Protein AF-D7GWP0-F1 (afdb_monomer)

Mean predicted aligned error: 16.8 Å

Solvent-accessible surface area (backbone atoms only — not comparable to full-atom values): 12273 Å² total; per-residue (Å²): 136,84,86,62,92,84,72,91,60,88,46,74,68,50,45,51,49,51,54,51,52,53,48,48,52,49,38,29,73,75,71,72,47,78,83,62,64,70,60,52,54,51,52,52,52,50,52,54,54,52,50,52,54,50,21,70,73,66,78,41,61,57,68,56,56,55,47,50,54,48,53,52,50,54,52,50,52,52,51,52,26,53,76,69,70,65,63,75,82,76,90,61,52,76,63,82,60,81,90,48,69,65,57,55,48,56,51,41,56,65,46,39,80,77,44,96,49,103,47,50,60,40,63,72,48,94,60,46,63,53,51,50,51,49,64,48,70,34,61,56,96,92,38,56,73,43,71,26,35,60,49,36,42,52,50,46,33,48,48,36,50,73,66,44,40,30,71,31,55,29,66,60,52,24,52,48,53,36,49,50,56,36,43,73,48,60,46,40,67,55,55,46,58,60,42,67,78,64,68,74,92,73,84,86,86,88,83,136

Nearest PDB structures (foldseek):
  5jg7-assembly1_B  TM=2.727E-01  e=6.876E+00  Salmonella enterica subsp. enterica serovar Typhimurium str. LT2

Secondary structure (DSSP, 8-state):
----SS----SHHHHHHHHHHHHHHHHHHHHS----HHHHHHHHHHHHHHHHHHHHHHT--HHHHHHHHHHHHHHHHHHHHHHTT--PPP-PPPP-----HHHHHHHHHHHHTTS--TTBT-BSSTTHHHHHHHHHT-EETTEESS-SHHHHHHHHHHHHHHS--BSB-HHHHHHHHHHHHHHHTT-HHHHHHHHTTS----------

Radius of gyration: 28.4 Å; Cα contacts (8 Å, |Δi|>4): 130; chains: 1; bounding box: 86×37×71 Å

Foldseek 3Di:
DDPDDDDPDDDPVVVVVVVVVVVQVVCCVVVVHDDDVVVVVVVVVVVVVVLVVVCVVVVHDSVVSVVVVVVVVVVVVQVVCVVVVVDDDDDAAAFPDQDDPVNLLVVQVVVCVVPVDPFGPAFPDPCLLVVQSCLLQPADPNHGPQRHLVSSLVSQLVSLQVVVRGPDCSNVSSVVVSVVSCVVRVVVVVVVVVCVVVDDDDDDDDDD

Structure (mmCIF, N/CA/C/O backbone):
data_AF-D7GWP0-F1
#
_entry.id   AF-D7GWP0-F1
#
loop_
_atom_site.group_PDB
_atom_site.id
_atom_site.type_symbol
_atom_site.label_atom_id
_atom_site.label_alt_id
_atom_site.label_comp_id
_atom_site.label_asym_id
_atom_site.label_entity_id
_atom_site.label_seq_id
_atom_site.pdbx_PDB_ins_code
_atom_site.Cartn_x
_atom_site.Cartn_y
_atom_site.Cartn_z
_atom_site.occupancy
_atom_site.B_iso_or_equiv
_atom_site.auth_seq_id
_atom_site.auth_comp_id
_atom_site.auth_asym_id
_atom_site.auth_atom_id
_atom_site.pdbx_PDB_model_num
ATOM 1 N N . MET A 1 1 ? 44.147 -7.615 -31.913 1.00 34.66 1 MET A N 1
ATOM 2 C CA . MET A 1 1 ? 45.369 -6.783 -31.957 1.00 34.66 1 MET A CA 1
ATOM 3 C C . MET A 1 1 ? 44.961 -5.349 -32.267 1.00 34.66 1 MET A C 1
ATOM 5 O O . MET A 1 1 ? 44.473 -5.096 -33.361 1.00 34.66 1 MET A O 1
ATOM 9 N N . ILE A 1 2 ? 45.043 -4.446 -31.285 1.00 38.81 2 ILE A N 1
ATOM 10 C CA . ILE A 1 2 ? 44.687 -3.028 -31.456 1.00 38.81 2 ILE A CA 1
ATOM 11 C C . ILE A 1 2 ? 45.925 -2.308 -31.995 1.00 38.81 2 ILE A C 1
ATOM 13 O O . ILE A 1 2 ? 46.901 -2.118 -31.275 1.00 38.81 2 ILE A O 1
ATOM 17 N N . LEU A 1 3 ? 45.896 -1.947 -33.278 1.00 40.47 3 LEU A N 1
ATOM 18 C CA . LEU A 1 3 ? 46.944 -1.157 -33.921 1.00 40.47 3 LEU A CA 1
ATOM 19 C C . LEU A 1 3 ? 46.726 0.328 -33.588 1.00 40.47 3 LEU A C 1
ATOM 21 O O . LEU A 1 3 ? 46.103 1.064 -34.347 1.00 40.47 3 LEU A O 1
ATOM 25 N N . SER A 1 4 ? 47.261 0.721 -32.430 1.00 41.97 4 SER A N 1
ATOM 26 C CA . SER A 1 4 ? 47.716 2.081 -32.110 1.00 41.97 4 SER A CA 1
ATOM 27 C C . SER A 1 4 ? 46.666 3.150 -31.758 1.00 41.97 4 SER A C 1
ATOM 29 O O . SER A 1 4 ? 45.815 3.558 -32.549 1.00 41.97 4 SER A O 1
ATOM 31 N N . VAL A 1 5 ? 46.842 3.700 -30.555 1.00 44.22 5 VAL A N 1
ATOM 32 C CA . VAL A 1 5 ? 46.289 4.974 -30.085 1.00 44.22 5 VAL A CA 1
ATOM 33 C C . VAL A 1 5 ? 47.073 6.097 -30.775 1.00 44.22 5 VAL A C 1
ATOM 35 O O . VAL A 1 5 ? 48.269 6.249 -30.551 1.00 44.22 5 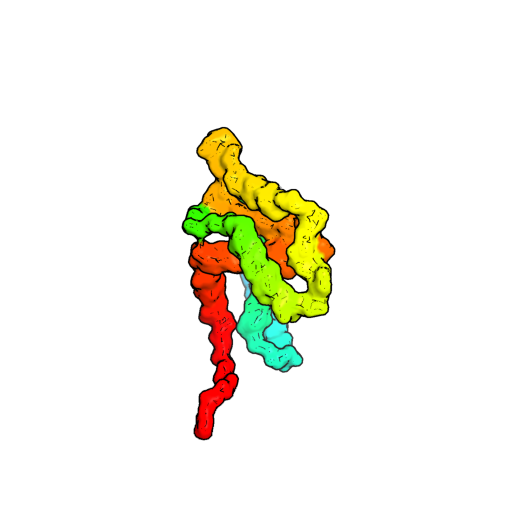VAL A O 1
ATOM 38 N N . GLY A 1 6 ? 46.403 6.834 -31.666 1.00 59.28 6 GLY A N 1
ATOM 39 C CA . GLY A 1 6 ? 46.992 7.903 -32.483 1.00 59.28 6 GLY A CA 1
ATOM 40 C C . GLY A 1 6 ? 47.456 7.417 -33.859 1.00 59.28 6 GLY A C 1
ATOM 41 O O . GLY A 1 6 ? 48.633 7.143 -34.058 1.00 59.28 6 GLY A O 1
ATOM 42 N N . TYR A 1 7 ? 46.544 7.311 -34.835 1.00 55.25 7 TYR A N 1
ATOM 43 C CA . TYR A 1 7 ? 46.903 6.794 -36.162 1.00 55.25 7 TYR A CA 1
ATOM 44 C C . TYR A 1 7 ? 46.419 7.682 -37.313 1.00 55.25 7 TYR A C 1
ATOM 46 O O . TYR A 1 7 ? 45.230 7.991 -37.470 1.00 55.25 7 TYR A O 1
ATOM 54 N N . ARG A 1 8 ? 47.373 8.092 -38.152 1.00 60.34 8 ARG A N 1
ATOM 55 C CA . ARG A 1 8 ? 47.146 8.688 -39.470 1.00 60.34 8 ARG A CA 1
ATOM 56 C C . ARG A 1 8 ? 46.792 7.531 -40.411 1.00 60.34 8 ARG A C 1
ATOM 58 O O . ARG A 1 8 ? 47.657 6.760 -40.805 1.00 60.34 8 ARG A O 1
ATOM 65 N N . VAL A 1 9 ? 45.500 7.346 -40.681 1.00 66.56 9 VAL A N 1
ATOM 66 C CA . VAL A 1 9 ? 44.983 6.215 -41.468 1.00 66.56 9 VAL A CA 1
ATOM 67 C C . VAL A 1 9 ? 44.765 6.654 -42.915 1.00 66.56 9 VAL A C 1
ATOM 69 O O . VAL A 1 9 ? 43.952 7.541 -43.160 1.00 66.56 9 VAL A O 1
ATOM 72 N N . ASN A 1 10 ? 45.456 6.024 -43.868 1.00 70.75 10 ASN A N 1
ATOM 73 C CA . ASN A 1 10 ? 45.414 6.422 -45.285 1.00 70.75 10 ASN A CA 1
ATOM 74 C C . ASN A 1 10 ? 44.452 5.578 -46.144 1.00 70.75 10 ASN A C 1
ATOM 76 O O . ASN A 1 10 ? 44.227 5.888 -47.311 1.00 70.75 10 ASN A O 1
ATOM 80 N N . SER A 1 11 ? 43.861 4.511 -45.594 1.00 82.50 11 SER A N 1
ATOM 81 C CA . SER A 1 11 ? 42.916 3.668 -46.334 1.00 82.50 11 SER A CA 1
ATOM 82 C C . SER A 1 11 ? 41.489 4.221 -46.254 1.00 82.50 11 SER A C 1
ATOM 84 O O . SER A 1 11 ? 41.031 4.638 -45.190 1.00 82.50 11 SER A O 1
ATOM 86 N N . LYS A 1 12 ? 40.735 4.170 -47.365 1.00 80.81 12 LYS A N 1
ATOM 87 C CA . LYS A 1 12 ? 39.329 4.630 -47.414 1.00 80.81 12 LYS A CA 1
ATOM 88 C C . LYS A 1 12 ? 38.463 3.981 -46.320 1.00 80.81 12 LYS A C 1
ATOM 90 O O . LYS A 1 12 ? 37.701 4.669 -45.645 1.00 80.81 12 LYS A O 1
ATOM 95 N N . ARG A 1 13 ? 38.629 2.668 -46.100 1.00 80.81 13 ARG A N 1
ATOM 96 C CA . ARG A 1 13 ? 37.932 1.912 -45.039 1.00 80.81 13 ARG A CA 1
ATOM 97 C C . ARG A 1 13 ? 38.333 2.372 -43.636 1.00 80.81 13 ARG A C 1
ATOM 99 O O . ARG A 1 13 ? 37.474 2.527 -42.777 1.00 80.81 13 ARG A O 1
ATOM 106 N N . GLY A 1 14 ? 39.617 2.629 -43.411 1.00 79.38 14 GLY A N 1
ATOM 107 C CA . GLY A 1 14 ? 40.114 3.079 -42.118 1.00 79.38 14 GLY A CA 1
ATOM 108 C C . GLY A 1 14 ? 39.711 4.519 -41.774 1.00 79.38 14 GLY A C 1
ATOM 109 O O . GLY A 1 14 ? 39.409 4.810 -40.619 1.00 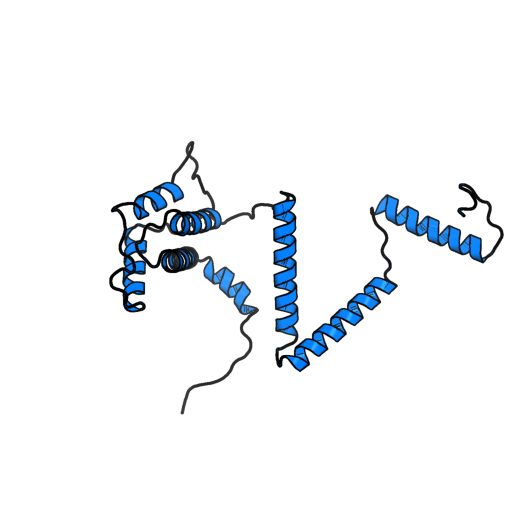79.38 14 GLY A O 1
ATOM 110 N N . ILE A 1 15 ? 39.599 5.402 -42.774 1.00 81.81 15 ILE A N 1
ATOM 111 C CA . ILE A 1 15 ? 39.025 6.749 -42.608 1.00 81.81 15 ILE A CA 1
ATOM 112 C C . ILE A 1 15 ? 37.545 6.654 -42.204 1.00 81.81 15 ILE A C 1
ATOM 114 O O . ILE A 1 15 ? 37.118 7.356 -41.286 1.00 81.81 15 ILE A O 1
ATOM 118 N N . ALA A 1 16 ? 36.771 5.769 -42.844 1.00 82.69 16 ALA A N 1
ATOM 119 C CA . ALA A 1 16 ? 35.369 5.535 -42.493 1.00 82.69 16 ALA A CA 1
ATOM 120 C C . ALA A 1 16 ? 35.217 4.979 -41.065 1.00 82.69 16 ALA A C 1
ATOM 122 O O . ALA A 1 16 ? 34.425 5.510 -40.288 1.00 82.69 16 ALA A O 1
ATOM 123 N N . PHE A 1 17 ? 36.030 3.986 -40.690 1.00 83.06 17 PHE A N 1
ATOM 124 C CA . PHE A 1 17 ? 36.047 3.433 -39.333 1.00 83.06 17 PHE A CA 1
ATOM 125 C C . PHE A 1 17 ? 36.400 4.492 -38.287 1.00 83.06 17 PHE A C 1
ATOM 127 O O . PHE A 1 17 ? 35.704 4.615 -37.286 1.00 83.06 17 PHE A O 1
ATOM 134 N N . ARG A 1 18 ? 37.423 5.320 -38.538 1.00 82.81 18 ARG A N 1
ATOM 135 C CA . ARG A 1 18 ? 37.806 6.403 -37.623 1.00 82.81 18 ARG A CA 1
ATOM 136 C C . ARG A 1 18 ? 36.676 7.412 -37.427 1.00 82.81 18 ARG A C 1
ATOM 138 O O . ARG A 1 18 ? 36.436 7.836 -36.301 1.00 82.81 18 ARG A O 1
ATOM 145 N N . ARG A 1 19 ? 35.991 7.813 -38.504 1.00 83.00 19 ARG A N 1
ATOM 146 C CA . ARG A 1 19 ? 34.837 8.725 -38.411 1.00 83.00 19 ARG A CA 1
ATOM 147 C C . ARG A 1 19 ? 33.709 8.107 -37.589 1.00 83.00 19 ARG A C 1
ATOM 149 O O . ARG A 1 19 ? 33.168 8.786 -36.724 1.00 83.00 19 ARG A O 1
ATOM 156 N N . TRP A 1 20 ? 33.402 6.833 -37.825 1.00 86.00 20 TRP A N 1
ATOM 157 C CA . TRP A 1 20 ? 32.394 6.098 -37.065 1.00 86.00 20 TRP A CA 1
ATOM 158 C C . TRP A 1 20 ? 32.767 5.978 -35.579 1.00 86.00 20 TRP A C 1
ATOM 160 O O . TRP A 1 20 ? 31.985 6.384 -34.726 1.00 86.00 20 TRP A O 1
ATOM 170 N N . ALA A 1 21 ? 33.987 5.533 -35.267 1.00 83.12 21 ALA A N 1
ATOM 171 C CA . ALA A 1 21 ? 34.467 5.360 -33.897 1.00 83.12 21 ALA A CA 1
ATOM 172 C C . ALA A 1 21 ? 34.503 6.686 -33.123 1.00 83.12 21 ALA A C 1
ATOM 174 O O . ALA A 1 21 ? 34.060 6.743 -31.981 1.00 83.12 21 ALA A O 1
ATOM 175 N N . ASN A 1 22 ? 34.954 7.776 -33.756 1.00 84.44 22 ASN A N 1
ATOM 176 C CA . ASN A 1 22 ? 34.911 9.105 -33.144 1.00 84.44 22 ASN A CA 1
ATOM 177 C C . ASN A 1 22 ? 33.481 9.585 -32.878 1.00 84.44 22 ASN A C 1
ATOM 179 O O . ASN A 1 22 ? 33.266 10.297 -31.903 1.00 84.44 22 ASN A O 1
ATOM 183 N N . ASN A 1 23 ? 32.516 9.238 -33.734 1.00 84.06 23 ASN A N 1
ATOM 184 C CA . ASN A 1 23 ? 31.118 9.586 -33.499 1.00 84.06 23 ASN A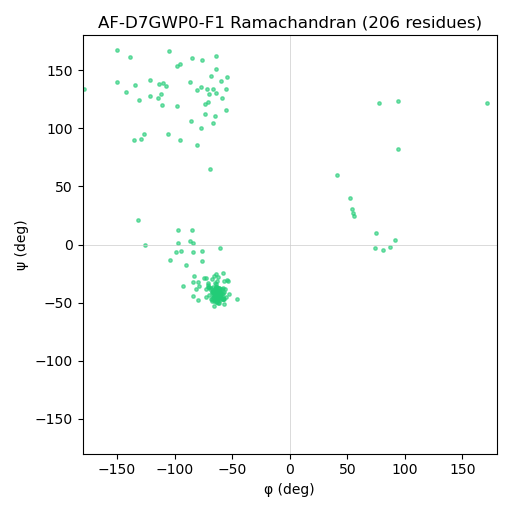 CA 1
ATOM 185 C C . ASN A 1 23 ? 30.569 8.825 -32.282 1.00 84.06 23 ASN A C 1
ATOM 187 O O . ASN A 1 23 ? 30.065 9.449 -31.357 1.00 84.06 23 ASN A O 1
ATOM 191 N N . VAL A 1 24 ? 30.786 7.507 -32.226 1.00 82.62 24 VAL A N 1
ATOM 192 C CA . VAL A 1 24 ? 30.380 6.664 -31.088 1.00 82.62 24 VAL A CA 1
ATOM 193 C C . VAL A 1 24 ? 31.011 7.152 -29.781 1.00 82.62 24 VAL A C 1
ATOM 195 O O . VAL A 1 24 ? 30.311 7.336 -28.793 1.00 82.62 24 VAL A O 1
ATOM 198 N N . LEU A 1 25 ? 32.317 7.436 -29.773 1.00 82.44 25 LEU A N 1
ATOM 199 C CA . LEU A 1 25 ? 33.007 7.955 -28.588 1.00 82.44 25 LEU A CA 1
ATOM 200 C C . LEU A 1 25 ? 32.459 9.318 -28.147 1.00 82.44 25 LEU A C 1
ATOM 202 O O . LEU A 1 25 ? 32.260 9.535 -26.956 1.00 82.44 25 LEU A O 1
ATOM 206 N N . LYS A 1 26 ? 32.177 10.230 -29.086 1.00 82.44 26 LYS A N 1
ATOM 207 C CA . LYS A 1 26 ? 31.546 11.519 -28.763 1.00 82.44 26 LYS A CA 1
ATOM 208 C C . LYS A 1 26 ? 30.146 11.340 -28.181 1.00 82.44 26 LYS A C 1
ATOM 210 O O . LYS A 1 26 ? 29.821 12.022 -27.217 1.00 82.44 26 LYS A O 1
ATOM 215 N N . GLN A 1 27 ? 29.345 10.433 -28.738 1.00 79.19 27 GLN A N 1
ATOM 216 C CA . GLN A 1 27 ? 28.020 10.107 -28.207 1.00 79.19 27 GLN A CA 1
ATOM 217 C C . GLN A 1 27 ? 28.119 9.578 -26.774 1.00 79.19 27 GLN A C 1
ATOM 219 O O . GLN A 1 27 ? 27.444 10.110 -25.903 1.00 79.19 27 GLN A O 1
ATOM 224 N N . TYR A 1 28 ? 29.041 8.651 -26.496 1.00 80.88 28 TYR A N 1
ATOM 225 C CA . TYR A 1 28 ? 29.279 8.166 -25.133 1.00 80.88 28 TYR A CA 1
ATOM 226 C C . TYR A 1 28 ? 29.726 9.267 -24.167 1.00 80.88 28 TYR A C 1
ATOM 228 O O . TYR A 1 28 ? 29.252 9.301 -23.040 1.00 80.88 28 TYR A O 1
ATOM 236 N N . ILE A 1 29 ? 30.614 10.174 -24.584 1.00 81.31 29 ILE A N 1
ATOM 237 C CA . ILE A 1 29 ? 31.100 11.255 -23.709 1.00 81.31 29 ILE A CA 1
ATOM 238 C C . ILE A 1 29 ? 29.994 12.276 -23.405 1.00 81.31 29 ILE A C 1
ATOM 240 O O . ILE A 1 29 ? 29.936 12.792 -22.295 1.00 81.31 29 ILE A O 1
ATOM 244 N N . ILE A 1 30 ? 29.127 12.581 -24.375 1.00 80.81 30 ILE A N 1
ATOM 245 C CA . ILE A 1 30 ? 28.072 13.594 -24.217 1.00 80.81 30 ILE A CA 1
ATOM 246 C C . ILE A 1 30 ? 26.825 13.007 -23.543 1.00 80.81 30 ILE A C 1
ATOM 248 O O . ILE A 1 30 ? 26.235 13.650 -22.683 1.00 80.81 30 ILE A O 1
ATOM 252 N N . GLN A 1 31 ? 26.397 11.815 -23.961 1.00 77.06 31 GLN A N 1
ATOM 253 C CA . GLN A 1 31 ? 25.118 11.211 -23.571 1.00 77.06 31 GLN A CA 1
ATOM 254 C C . GLN A 1 31 ? 25.273 10.089 -22.536 1.00 77.06 31 GLN A C 1
ATOM 256 O O . GLN A 1 31 ? 24.281 9.657 -21.963 1.00 77.06 31 GLN A O 1
ATOM 261 N N . GLY A 1 32 ? 26.493 9.596 -22.296 1.00 77.94 32 GLY A N 1
ATOM 262 C CA . GLY A 1 32 ? 26.760 8.470 -21.394 1.00 77.94 32 GLY A CA 1
ATOM 263 C C . GLY A 1 32 ? 26.508 7.087 -22.008 1.00 77.94 32 GLY A C 1
ATOM 264 O O . GLY A 1 32 ? 26.809 6.078 -21.376 1.00 77.94 32 GLY A O 1
ATOM 265 N N . TYR A 1 33 ? 25.992 7.005 -23.239 1.00 74.69 33 TYR A N 1
ATOM 266 C CA . TYR A 1 33 ? 25.651 5.750 -23.916 1.00 74.69 33 TYR A CA 1
ATOM 267 C C . TYR A 1 33 ? 25.800 5.860 -25.450 1.00 74.69 33 TYR A C 1
ATOM 269 O O . TYR A 1 33 ? 25.906 6.958 -25.993 1.00 74.69 33 TYR A O 1
ATOM 277 N N . ALA A 1 34 ? 25.774 4.729 -26.169 1.00 77.06 34 ALA A N 1
ATOM 278 C CA . ALA A 1 34 ? 25.590 4.704 -27.626 1.00 77.06 34 ALA A CA 1
ATOM 279 C C . ALA A 1 34 ? 24.565 3.640 -28.035 1.00 77.06 34 ALA A C 1
ATOM 281 O O . ALA A 1 34 ? 24.588 2.513 -27.538 1.00 77.06 34 ALA A O 1
ATOM 282 N N . ILE A 1 35 ? 23.677 3.996 -28.967 1.00 78.00 35 ILE A N 1
ATOM 283 C CA . ILE A 1 35 ? 22.559 3.152 -29.410 1.00 78.00 35 ILE A CA 1
ATOM 284 C C . ILE A 1 35 ? 22.827 2.603 -30.811 1.00 78.00 35 ILE A C 1
ATOM 286 O O . ILE A 1 35 ? 23.236 3.320 -31.722 1.00 78.00 35 ILE A O 1
ATOM 290 N N . ASN A 1 36 ? 22.531 1.316 -31.006 1.00 80.81 36 ASN A N 1
ATOM 291 C CA . ASN A 1 36 ? 22.445 0.714 -32.333 1.00 80.81 36 ASN A CA 1
ATOM 292 C C . ASN A 1 36 ? 20.986 0.710 -32.809 1.00 80.81 36 ASN A C 1
ATOM 294 O O . ASN A 1 36 ? 20.251 -0.252 -32.582 1.00 80.81 36 ASN A O 1
ATOM 298 N N . GLU A 1 37 ? 20.586 1.782 -33.490 1.00 81.19 37 GLU A N 1
ATOM 299 C CA . GLU A 1 37 ? 19.209 2.000 -33.957 1.00 81.19 37 GLU A CA 1
ATOM 300 C C . GLU A 1 37 ? 18.686 0.857 -34.836 1.00 81.19 37 GLU A C 1
ATOM 302 O O . GLU A 1 37 ? 17.540 0.436 -34.703 1.00 81.19 37 GLU A O 1
ATOM 307 N N . LYS A 1 38 ? 19.540 0.285 -35.696 1.00 80.12 38 LYS A N 1
ATOM 308 C CA . LYS A 1 38 ? 19.152 -0.833 -36.571 1.00 80.12 38 LYS A CA 1
ATOM 309 C C . LYS A 1 38 ? 18.795 -2.082 -35.774 1.00 80.12 38 LYS A C 1
ATOM 311 O O . LYS A 1 38 ? 17.816 -2.755 -36.087 1.00 80.12 38 LYS A O 1
ATOM 316 N N . ARG A 1 39 ? 19.595 -2.400 -34.752 1.00 76.12 39 ARG A N 1
ATOM 317 C CA . ARG A 1 39 ? 19.341 -3.549 -33.875 1.00 76.12 39 ARG A CA 1
ATOM 318 C C . ARG A 1 39 ? 18.108 -3.313 -33.004 1.00 76.12 39 ARG A C 1
ATOM 320 O O . ARG A 1 39 ? 17.329 -4.242 -32.825 1.00 76.12 39 ARG A O 1
ATOM 327 N N . LEU A 1 40 ? 17.910 -2.087 -32.523 1.00 79.56 40 LEU A N 1
ATOM 328 C CA . LEU A 1 40 ? 16.727 -1.708 -31.751 1.00 79.56 40 LEU A CA 1
ATOM 329 C C . LEU A 1 40 ? 15.441 -1.860 -32.581 1.00 79.56 40 LEU A C 1
ATOM 331 O O . LEU A 1 40 ? 14.504 -2.518 -32.142 1.00 79.56 40 LEU A O 1
ATOM 335 N N . ALA A 1 41 ? 15.434 -1.357 -33.818 1.00 79.88 41 ALA A N 1
ATOM 336 C CA . ALA A 1 41 ? 14.296 -1.494 -34.727 1.00 79.88 41 ALA A CA 1
ATOM 337 C C . ALA A 1 41 ? 13.994 -2.961 -35.083 1.00 79.88 41 ALA A C 1
ATOM 339 O O . ALA A 1 41 ? 12.832 -3.345 -35.209 1.00 79.88 41 ALA A O 1
ATOM 340 N N . ALA A 1 42 ? 15.027 -3.796 -35.231 1.00 78.12 42 ALA A N 1
ATOM 341 C CA . ALA A 1 42 ? 14.851 -5.229 -35.457 1.00 78.12 42 ALA A CA 1
ATOM 342 C C . ALA A 1 42 ? 14.211 -5.926 -34.245 1.00 78.12 42 ALA A C 1
ATOM 344 O O . ALA A 1 42 ? 13.274 -6.698 -34.421 1.00 78.1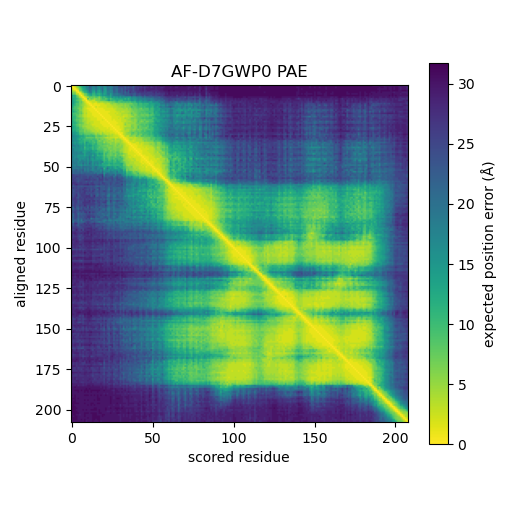2 42 ALA A O 1
ATOM 345 N N . LEU A 1 43 ? 14.664 -5.615 -33.025 1.00 73.88 43 LEU A N 1
ATOM 346 C CA . LEU A 1 43 ? 14.078 -6.148 -31.790 1.00 73.88 43 LEU A CA 1
ATOM 347 C C . LEU A 1 43 ? 12.613 -5.733 -31.633 1.00 73.88 43 LEU A C 1
ATOM 349 O O . LEU A 1 43 ? 11.775 -6.567 -31.302 1.00 73.88 43 LEU A O 1
ATOM 353 N N . GLN A 1 44 ? 12.293 -4.476 -31.939 1.00 77.12 44 GLN A N 1
ATOM 354 C CA . GLN A 1 44 ? 10.929 -3.967 -31.848 1.00 77.12 44 GLN A CA 1
ATOM 355 C C . GLN A 1 44 ? 9.976 -4.688 -32.812 1.00 77.12 44 GLN A C 1
ATOM 357 O O . GLN A 1 44 ? 8.872 -5.056 -32.420 1.00 77.12 44 GLN A O 1
ATOM 362 N N . LYS A 1 45 ? 10.424 -4.979 -34.041 1.00 80.06 45 LYS A N 1
ATOM 363 C CA . LYS A 1 45 ? 9.656 -5.799 -34.993 1.00 80.06 45 LYS A CA 1
ATOM 364 C C . LYS A 1 45 ? 9.462 -7.237 -34.513 1.00 80.06 45 LYS A C 1
ATOM 366 O O . LYS A 1 45 ? 8.390 -7.797 -34.710 1.00 80.06 45 LYS A O 1
ATOM 371 N N . THR A 1 46 ? 10.475 -7.839 -33.893 1.00 76.19 46 THR A N 1
ATOM 372 C CA . THR A 1 46 ? 10.360 -9.199 -33.348 1.00 76.19 46 THR A CA 1
ATOM 373 C C . THR A 1 46 ? 9.325 -9.267 -32.228 1.00 76.19 46 THR A C 1
ATOM 375 O O . THR A 1 46 ? 8.505 -10.181 -32.229 1.00 76.19 46 THR A O 1
ATOM 378 N N . ILE A 1 47 ? 9.327 -8.291 -31.315 1.00 76.75 47 ILE A N 1
ATOM 379 C CA . ILE A 1 47 ? 8.354 -8.210 -30.216 1.00 76.75 47 ILE A CA 1
ATOM 380 C C . ILE A 1 47 ? 6.931 -8.070 -30.766 1.00 76.75 47 ILE A C 1
ATOM 382 O O . ILE A 1 47 ? 6.042 -8.792 -30.329 1.00 76.75 47 ILE A O 1
ATOM 386 N N . ASP A 1 48 ? 6.721 -7.203 -31.757 1.00 77.06 48 ASP A N 1
ATOM 387 C CA . ASP A 1 48 ? 5.418 -7.000 -32.409 1.00 77.06 48 ASP A CA 1
ATOM 388 C C . ASP A 1 48 ? 4.878 -8.307 -33.027 1.00 77.06 48 ASP A C 1
ATOM 390 O O . ASP A 1 48 ? 3.748 -8.719 -32.769 1.00 77.06 48 ASP A O 1
ATOM 394 N N . ILE A 1 49 ? 5.725 -9.043 -33.754 1.00 77.75 49 ILE A N 1
ATOM 395 C CA . ILE A 1 49 ? 5.348 -10.336 -34.350 1.00 77.75 49 ILE A CA 1
ATOM 396 C C . ILE A 1 49 ? 5.020 -11.379 -33.272 1.00 77.75 49 ILE A C 1
ATOM 398 O O . ILE A 1 49 ? 4.018 -12.086 -33.381 1.00 77.75 49 ILE A O 1
ATOM 402 N N . GLN A 1 50 ? 5.853 -11.484 -32.233 1.00 77.56 50 GLN A N 1
ATOM 403 C CA . GLN A 1 50 ? 5.636 -12.429 -31.135 1.00 77.56 50 GLN A CA 1
ATOM 404 C C . GLN A 1 50 ? 4.359 -12.107 -30.350 1.00 77.56 50 GLN A C 1
ATOM 406 O O . GLN A 1 50 ? 3.612 -13.019 -30.001 1.00 77.56 50 GLN A O 1
ATOM 411 N N . THR A 1 51 ? 4.066 -10.822 -30.139 1.00 70.75 51 THR A N 1
ATOM 412 C CA . THR A 1 51 ? 2.856 -10.362 -29.443 1.00 70.75 51 THR A CA 1
ATOM 413 C C . THR A 1 51 ? 1.597 -10.758 -30.214 1.00 70.75 51 THR A C 1
ATOM 415 O O . THR A 1 51 ? 0.682 -11.342 -29.633 1.00 70.75 51 THR A O 1
ATOM 418 N N . ARG A 1 52 ? 1.577 -10.553 -31.538 1.00 71.94 52 ARG A N 1
ATOM 419 C CA . ARG A 1 52 ? 0.450 -10.970 -32.393 1.00 71.94 52 ARG A CA 1
ATOM 420 C C . ARG A 1 52 ? 0.247 -12.483 -32.405 1.00 71.94 52 ARG A C 1
ATOM 422 O O . ARG A 1 52 ? -0.885 -12.951 -32.344 1.00 71.94 52 ARG A O 1
ATOM 429 N N . MET A 1 53 ? 1.331 -13.259 -32.451 1.00 67.69 53 MET A N 1
ATOM 430 C CA . MET A 1 53 ? 1.257 -14.725 -32.429 1.00 67.69 53 MET A CA 1
ATOM 431 C C . MET A 1 53 ? 0.643 -15.254 -31.123 1.00 67.69 53 MET A C 1
ATOM 433 O O . MET A 1 53 ? -0.181 -16.172 -31.152 1.00 67.69 53 MET A O 1
ATOM 437 N N . LEU A 1 54 ? 1.012 -14.664 -29.983 1.00 69.38 54 LEU A N 1
ATOM 438 C CA . LEU A 1 54 ? 0.438 -15.013 -28.683 1.00 69.38 54 LEU A CA 1
ATOM 439 C C . LEU A 1 54 ? -1.052 -14.653 -28.604 1.00 69.38 54 LEU A C 1
ATOM 441 O O . LEU A 1 54 ? -1.838 -15.477 -28.139 1.00 69.38 54 LEU A O 1
ATOM 445 N N . ALA A 1 55 ? -1.451 -13.489 -29.129 1.00 63.16 55 ALA A N 1
ATOM 446 C CA . ALA A 1 55 ? -2.855 -13.069 -29.200 1.00 63.16 55 ALA A CA 1
ATOM 447 C C . ALA A 1 55 ? -3.720 -14.080 -29.969 1.00 63.16 55 ALA A C 1
ATOM 449 O O . ALA A 1 55 ? -4.754 -14.529 -29.473 1.00 63.16 55 ALA A O 1
ATOM 450 N N . CYS A 1 56 ? -3.247 -14.523 -31.139 1.00 60.88 56 CYS A N 1
ATOM 451 C CA . CYS A 1 56 ? -3.950 -15.515 -31.955 1.00 60.88 56 CYS A CA 1
ATOM 452 C C . CYS A 1 56 ? -4.063 -16.893 -31.284 1.00 60.88 56 CYS A C 1
ATOM 454 O O . CYS A 1 56 ? -5.046 -17.592 -31.504 1.00 60.88 56 CYS A O 1
ATOM 456 N N . THR A 1 57 ? -3.071 -17.295 -30.482 1.00 67.44 57 THR A N 1
ATOM 457 C CA . THR A 1 57 ? -3.047 -18.623 -29.840 1.00 67.44 57 THR A CA 1
ATOM 458 C C . THR A 1 57 ? -3.933 -18.679 -28.595 1.00 67.44 57 THR A C 1
ATOM 460 O O . THR A 1 57 ? -4.508 -19.721 -28.292 1.00 67.44 57 THR A O 1
ATOM 463 N N . LEU A 1 58 ? -4.050 -17.563 -27.871 1.00 62.69 58 LEU A N 1
ATOM 464 C CA . LEU A 1 58 ? -4.778 -17.492 -26.602 1.00 62.69 58 LEU A CA 1
ATOM 465 C C . LEU A 1 58 ? -6.234 -17.029 -26.754 1.00 62.69 58 LEU A C 1
ATOM 467 O O . LEU A 1 58 ? -6.969 -17.053 -25.774 1.00 62.69 58 LEU A O 1
ATOM 471 N N . ASN A 1 59 ? -6.668 -16.639 -27.959 1.00 62.78 59 ASN A N 1
ATOM 472 C CA . ASN A 1 59 ? -7.982 -16.026 -28.203 1.00 62.78 59 ASN A CA 1
ATOM 473 C C . ASN A 1 59 ? -8.228 -14.788 -27.306 1.00 62.78 59 ASN A C 1
ATOM 475 O O . ASN A 1 59 ? -9.357 -14.500 -26.916 1.00 62.78 59 ASN A O 1
ATOM 479 N N . VAL A 1 60 ? -7.142 -14.090 -26.955 1.00 65.38 60 VAL A N 1
ATOM 480 C CA . VAL A 1 60 ? -7.108 -12.884 -26.116 1.00 65.38 60 VAL A CA 1
ATOM 481 C C . VAL A 1 60 ? -6.751 -11.705 -27.015 1.00 65.38 60 VAL A C 1
ATOM 483 O O . VAL A 1 60 ? -5.889 -11.830 -27.888 1.00 65.38 60 VAL A O 1
ATOM 486 N N . GLU A 1 61 ? -7.402 -10.558 -26.819 1.00 73.31 61 GLU A N 1
ATOM 487 C CA . GLU A 1 61 ? -7.096 -9.357 -27.592 1.00 73.31 61 GLU A CA 1
ATOM 488 C C . GLU A 1 61 ? -5.630 -8.931 -27.400 1.00 73.31 61 GLU A C 1
ATOM 490 O O . GLU A 1 61 ? -5.088 -8.949 -26.294 1.00 73.31 61 GLU A O 1
ATOM 495 N N . GLU A 1 62 ? -4.978 -8.481 -28.476 1.00 69.75 62 GLU A N 1
ATOM 496 C CA . GLU A 1 62 ? -3.599 -7.963 -28.439 1.00 69.75 62 GLU A CA 1
ATOM 497 C C . GLU A 1 62 ? -3.432 -6.844 -27.390 1.00 69.75 62 GLU A C 1
ATOM 499 O O . GLU A 1 62 ? -2.388 -6.721 -26.744 1.00 69.75 62 GLU A O 1
ATOM 504 N N . SER A 1 63 ? -4.503 -6.073 -27.172 1.00 74.44 63 SER A N 1
ATOM 505 C CA . SER A 1 63 ? -4.584 -5.003 -26.181 1.00 74.44 63 SER A CA 1
ATOM 506 C C . SER A 1 63 ? -4.368 -5.504 -24.748 1.00 74.44 63 SER A C 1
ATOM 508 O O . SER A 1 63 ? -3.687 -4.833 -23.972 1.00 74.44 63 SER A O 1
ATOM 510 N N . ASP A 1 64 ? -4.876 -6.687 -24.405 1.00 75.44 64 ASP A N 1
ATOM 511 C CA . ASP A 1 64 ? -4.788 -7.264 -23.064 1.00 75.44 64 ASP A CA 1
ATOM 512 C C . ASP A 1 64 ? -3.413 -7.889 -22.807 1.00 75.44 64 ASP A C 1
ATOM 514 O O . ASP A 1 64 ? -2.869 -7.749 -21.710 1.00 75.44 64 ASP A O 1
ATOM 518 N N . ILE A 1 65 ? -2.793 -8.494 -23.826 1.00 78.25 65 ILE A N 1
ATOM 519 C CA . ILE A 1 65 ? -1.422 -9.024 -23.724 1.00 78.25 65 ILE A CA 1
ATOM 520 C C . ILE A 1 65 ? -0.428 -7.885 -23.521 1.00 78.25 65 ILE A C 1
ATOM 522 O O . ILE A 1 65 ? 0.386 -7.932 -22.598 1.00 78.25 65 ILE A O 1
ATOM 526 N N . LEU A 1 66 ? -0.517 -6.827 -24.334 1.00 76.25 66 LEU A N 1
ATOM 527 C CA . LEU A 1 66 ? 0.325 -5.640 -24.168 1.00 76.25 66 LEU A CA 1
ATOM 528 C C . LEU A 1 66 ? 0.135 -5.014 -22.788 1.00 76.25 66 LEU A C 1
ATOM 530 O O . LEU A 1 66 ? 1.091 -4.565 -22.159 1.00 76.25 66 LEU A O 1
ATOM 534 N N . ARG A 1 67 ? -1.100 -5.005 -22.290 1.00 76.19 67 ARG A N 1
ATOM 535 C CA . ARG A 1 67 ? -1.419 -4.481 -20.969 1.00 76.19 67 ARG A CA 1
ATOM 536 C C . ARG A 1 67 ? -0.807 -5.323 -19.852 1.00 76.19 67 ARG A C 1
ATOM 538 O O . ARG A 1 67 ? -0.221 -4.749 -18.941 1.00 76.19 67 ARG A O 1
ATOM 545 N N . ALA A 1 68 ? -0.876 -6.649 -19.946 1.00 78.06 68 ALA A N 1
ATOM 546 C CA . ALA A 1 68 ? -0.219 -7.548 -19.003 1.00 78.06 68 ALA A CA 1
ATOM 547 C C . ALA A 1 68 ? 1.304 -7.347 -19.007 1.00 78.06 68 ALA A C 1
ATOM 549 O O . ALA A 1 68 ? 1.896 -7.164 -17.948 1.00 78.06 68 ALA A O 1
ATOM 550 N N . VAL A 1 69 ? 1.936 -7.295 -20.185 1.00 83.25 69 VAL A N 1
ATOM 551 C CA . VAL A 1 69 ? 3.387 -7.058 -20.313 1.00 83.25 69 VAL A CA 1
ATOM 552 C C . VAL A 1 69 ? 3.792 -5.721 -19.690 1.00 83.25 69 VAL A C 1
ATOM 554 O O . VAL A 1 69 ? 4.788 -5.663 -18.968 1.00 83.25 69 VAL A O 1
ATOM 557 N N . ASN A 1 70 ? 3.009 -4.663 -19.915 1.00 81.31 70 ASN A N 1
ATOM 558 C CA . ASN A 1 70 ? 3.260 -3.362 -19.298 1.00 81.31 70 ASN A CA 1
ATOM 559 C C . ASN A 1 70 ? 3.131 -3.431 -17.772 1.00 81.31 70 ASN A C 1
ATOM 561 O O . ASN A 1 70 ? 4.045 -3.002 -17.081 1.00 81.31 70 ASN A O 1
ATOM 565 N N . LEU A 1 71 ? 2.069 -4.053 -17.243 1.00 80.50 71 LEU A N 1
ATOM 566 C CA . LEU A 1 71 ? 1.890 -4.226 -15.796 1.00 80.50 71 LEU A CA 1
ATOM 567 C C . LEU A 1 71 ? 3.050 -4.990 -15.149 1.00 80.50 71 LEU A C 1
ATOM 569 O O . LEU A 1 71 ? 3.518 -4.610 -14.079 1.00 80.50 71 LEU A O 1
ATOM 573 N N . TYR A 1 72 ? 3.535 -6.050 -15.799 1.00 82.62 72 TYR A N 1
ATOM 574 C CA . TYR A 1 72 ? 4.700 -6.791 -15.318 1.00 82.62 72 TYR A CA 1
ATOM 575 C C . TYR A 1 72 ? 5.977 -5.955 -15.373 1.00 82.62 72 TYR A C 1
ATOM 577 O O . TYR A 1 72 ? 6.776 -6.006 -14.442 1.00 82.62 72 TYR A O 1
ATOM 585 N N . THR A 1 73 ? 6.166 -5.177 -16.437 1.00 88.50 73 THR A N 1
ATOM 586 C CA . THR A 1 73 ? 7.331 -4.295 -16.577 1.00 88.50 73 THR A CA 1
ATOM 587 C C . THR A 1 73 ? 7.325 -3.222 -15.490 1.00 88.50 73 THR A C 1
ATOM 589 O O . THR A 1 73 ? 8.336 -3.037 -14.819 1.00 88.50 73 THR A O 1
ATOM 592 N N . ASP A 1 74 ? 6.179 -2.583 -15.253 1.00 85.25 74 ASP A N 1
ATOM 593 C CA . ASP A 1 74 ? 6.003 -1.584 -14.197 1.00 85.25 74 ASP A CA 1
ATOM 594 C C . ASP A 1 74 ? 6.279 -2.184 -12.810 1.00 85.25 74 ASP A C 1
ATOM 596 O O . ASP A 1 74 ? 6.983 -1.583 -11.998 1.00 85.25 74 ASP A O 1
ATOM 600 N N . ALA A 1 75 ? 5.788 -3.400 -12.548 1.00 85.50 75 ALA A N 1
ATOM 601 C CA . ALA A 1 75 ? 6.052 -4.109 -11.298 1.00 85.50 75 ALA A CA 1
ATOM 602 C C . ALA A 1 75 ? 7.545 -4.437 -11.108 1.00 85.50 75 ALA A C 1
ATOM 604 O O . ALA A 1 75 ? 8.065 -4.289 -10.003 1.00 85.50 75 ALA A O 1
ATOM 605 N N . LEU A 1 76 ? 8.247 -4.850 -12.171 1.00 86.94 76 LEU A N 1
ATOM 606 C CA . LEU A 1 76 ? 9.687 -5.127 -12.125 1.00 86.94 76 LEU A CA 1
ATOM 607 C C . LEU A 1 76 ? 10.512 -3.860 -11.891 1.00 86.94 76 LEU A C 1
ATOM 609 O O . LEU A 1 76 ? 11.454 -3.895 -11.107 1.00 86.94 76 LEU A O 1
ATOM 613 N N . VAL A 1 77 ? 10.147 -2.742 -12.524 1.00 88.00 77 VAL A N 1
ATOM 614 C CA . VAL A 1 77 ? 10.789 -1.441 -12.279 1.00 88.00 77 VAL A CA 1
ATOM 615 C C . VAL A 1 77 ? 10.594 -1.014 -10.828 1.00 88.00 77 VAL A C 1
ATOM 617 O O . VAL A 1 77 ? 11.540 -0.567 -10.188 1.00 88.00 77 VAL A O 1
ATOM 620 N N . LEU A 1 78 ? 9.386 -1.182 -10.289 1.00 86.00 78 LEU A N 1
ATOM 621 C CA . LEU A 1 78 ? 9.096 -0.851 -8.897 1.00 86.00 78 LEU A CA 1
ATOM 622 C C . LEU A 1 78 ? 9.909 -1.717 -7.922 1.00 86.00 78 LEU A C 1
ATOM 624 O O . LEU A 1 78 ? 10.408 -1.205 -6.921 1.00 86.00 78 LEU A O 1
ATOM 628 N N . LEU A 1 79 ? 10.076 -3.008 -8.223 1.00 86.56 79 LEU A N 1
ATOM 629 C CA . LEU A 1 79 ? 10.909 -3.915 -7.433 1.00 86.56 79 LEU A CA 1
ATOM 630 C C . LEU A 1 79 ? 12.393 -3.519 -7.487 1.00 86.56 79 LEU A C 1
ATOM 632 O O . LEU A 1 79 ? 13.040 -3.440 -6.448 1.00 86.56 79 LEU A O 1
ATOM 636 N N . ASP A 1 80 ? 12.911 -3.194 -8.672 1.00 86.19 80 ASP A N 1
ATOM 637 C CA . ASP A 1 80 ? 14.291 -2.729 -8.850 1.00 86.19 80 ASP A CA 1
ATOM 638 C C . ASP A 1 80 ? 14.558 -1.417 -8.092 1.00 86.19 80 ASP A C 1
ATOM 640 O O . ASP A 1 80 ? 15.571 -1.278 -7.405 1.00 86.19 80 ASP A O 1
ATOM 644 N N . GLN A 1 81 ? 13.611 -0.476 -8.137 1.00 87.81 81 GLN A N 1
ATOM 645 C CA . GLN A 1 81 ? 13.675 0.773 -7.373 1.00 87.81 81 GLN A CA 1
ATOM 646 C C . GLN A 1 81 ? 13.649 0.543 -5.862 1.00 87.81 81 GLN A C 1
ATOM 648 O O . GLN A 1 81 ? 14.312 1.266 -5.114 1.00 87.81 81 GLN A O 1
ATOM 653 N N . TYR A 1 82 ? 12.883 -0.448 -5.400 1.00 84.81 82 TYR A N 1
ATOM 654 C CA . TYR A 1 82 ? 12.866 -0.842 -3.997 1.00 84.81 82 TYR A CA 1
ATOM 655 C C . TYR A 1 82 ? 14.225 -1.410 -3.568 1.00 84.81 82 TYR A C 1
ATOM 657 O O . TYR A 1 82 ? 14.781 -0.952 -2.567 1.00 84.81 82 TYR A O 1
ATOM 665 N N . ASP A 1 83 ? 14.800 -2.322 -4.357 1.00 86.31 83 ASP A N 1
ATOM 666 C CA . ASP A 1 83 ? 16.110 -2.929 -4.082 1.00 86.31 83 ASP A CA 1
ATOM 667 C C . ASP A 1 83 ? 17.237 -1.884 -4.059 1.00 86.31 83 ASP A C 1
ATOM 669 O O . ASP A 1 83 ? 18.125 -1.933 -3.206 1.00 86.31 83 ASP A O 1
ATOM 673 N N . HIS A 1 84 ? 17.170 -0.885 -4.942 1.00 88.75 84 HIS A N 1
ATOM 674 C CA . HIS A 1 84 ? 18.141 0.210 -5.010 1.00 88.75 84 HIS A CA 1
ATOM 675 C C . HIS A 1 84 ? 17.817 1.387 -4.078 1.00 88.75 84 HIS A C 1
ATOM 677 O O . HIS A 1 84 ? 18.539 2.384 -4.089 1.00 88.75 84 HIS A O 1
ATOM 683 N N . GLN A 1 85 ? 16.755 1.293 -3.269 1.00 84.56 85 GLN A N 1
ATOM 684 C CA . GLN A 1 85 ? 16.299 2.348 -2.352 1.00 84.56 85 GLN A CA 1
ATOM 685 C C . GLN A 1 85 ? 16.051 3.706 -3.041 1.00 84.56 85 GLN A C 1
ATOM 687 O O . GLN A 1 85 ? 16.141 4.760 -2.414 1.00 84.56 85 GLN A O 1
ATOM 692 N N . THR A 1 86 ? 15.726 3.690 -4.336 1.00 84.69 86 THR A N 1
ATOM 693 C CA . THR A 1 86 ? 15.413 4.881 -5.146 1.00 84.69 86 THR A CA 1
ATOM 694 C C . THR A 1 86 ? 13.913 5.128 -5.270 1.00 84.69 86 THR A C 1
ATOM 696 O O . THR A 1 86 ? 13.494 6.071 -5.940 1.00 84.69 86 THR A O 1
ATOM 699 N N . LEU A 1 87 ? 13.093 4.290 -4.632 1.00 83.12 87 LEU A N 1
ATOM 700 C CA . LEU A 1 87 ? 11.644 4.390 -4.683 1.00 83.12 87 LEU A CA 1
ATOM 701 C C . LEU A 1 87 ? 11.160 5.688 -4.021 1.00 83.12 87 LEU A C 1
ATOM 703 O O . LEU A 1 87 ? 11.225 5.862 -2.802 1.00 83.12 87 LEU A O 1
ATOM 707 N N . GLU A 1 88 ? 10.652 6.605 -4.841 1.00 73.75 88 GLU A N 1
ATOM 708 C CA . GLU A 1 88 ? 10.090 7.862 -4.364 1.00 73.75 88 GLU A CA 1
ATOM 709 C C . GLU A 1 88 ? 8.664 7.664 -3.852 1.00 73.75 88 GLU A C 1
ATOM 711 O O . GLU A 1 88 ? 7.804 7.060 -4.497 1.00 73.75 88 GLU A O 1
ATOM 716 N N . LYS A 1 89 ? 8.390 8.226 -2.675 1.00 70.06 89 LYS A N 1
ATOM 717 C CA . LYS A 1 89 ? 7.054 8.202 -2.091 1.00 70.06 89 LYS A CA 1
ATOM 718 C C . LYS A 1 89 ? 6.127 9.137 -2.882 1.00 70.06 89 LYS A C 1
ATOM 720 O O . LYS A 1 89 ? 6.411 10.336 -2.961 1.00 70.06 89 LYS A O 1
ATOM 725 N N . PRO A 1 90 ? 5.002 8.643 -3.427 1.00 73.56 90 PRO A N 1
ATOM 726 C CA . PRO A 1 90 ? 4.062 9.499 -4.136 1.00 73.56 90 PRO A CA 1
ATOM 727 C C . PRO A 1 90 ? 3.440 10.533 -3.188 1.00 73.56 90 PRO A C 1
ATOM 729 O O . PRO A 1 90 ? 3.269 10.291 -1.991 1.00 73.56 90 PRO A O 1
ATOM 732 N N . LYS A 1 91 ? 3.072 11.701 -3.732 1.00 71.94 91 LYS A N 1
ATOM 733 C CA . LYS A 1 91 ? 2.301 12.712 -2.995 1.00 71.94 91 LYS A CA 1
ATOM 734 C C . LYS A 1 91 ? 0.907 12.156 -2.714 1.00 71.94 91 LYS A C 1
ATOM 736 O O . LYS A 1 91 ? 0.085 12.088 -3.625 1.00 71.94 91 LYS A O 1
ATOM 741 N N . GLY A 1 92 ? 0.675 11.749 -1.473 1.00 67.69 92 GLY A N 1
ATOM 742 C CA . GLY A 1 92 ? -0.619 11.238 -1.047 1.00 67.69 92 GLY A CA 1
ATOM 743 C C . GLY A 1 92 ? -1.662 12.340 -0.845 1.00 67.69 92 GLY A C 1
ATOM 744 O O . GLY A 1 92 ? -1.325 13.515 -0.667 1.00 67.69 92 GLY A O 1
ATOM 745 N N . ASN A 1 93 ? -2.935 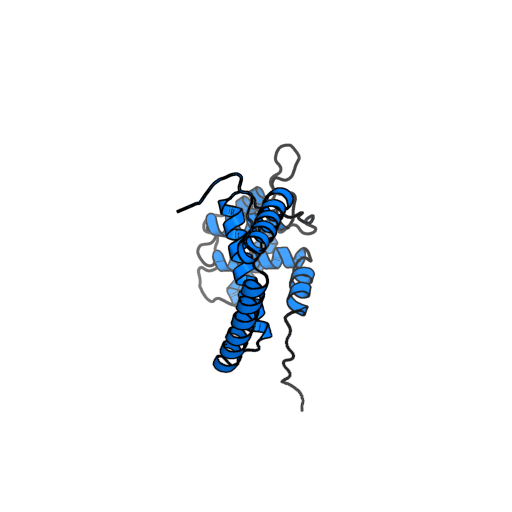11.960 -0.890 1.00 73.44 93 ASN A N 1
ATOM 746 C CA . ASN A 1 93 ? -4.060 12.866 -0.653 1.00 73.44 93 ASN A CA 1
ATOM 747 C C . ASN A 1 93 ? -4.365 13.000 0.841 1.00 73.44 93 ASN A C 1
ATOM 749 O O . ASN A 1 93 ? -3.999 12.146 1.644 1.00 73.44 93 ASN A O 1
ATOM 753 N N . GLN A 1 94 ? -5.064 14.068 1.225 1.00 72.19 94 GLN A N 1
ATOM 754 C CA . GLN A 1 94 ? -5.553 14.200 2.597 1.00 72.19 94 GLN A CA 1
ATOM 755 C C . GLN A 1 94 ? -6.793 13.315 2.812 1.00 72.19 94 GLN A C 1
ATOM 757 O O . GLN A 1 94 ? -7.673 13.298 1.948 1.00 72.19 94 GLN A O 1
ATOM 762 N N . PRO A 1 95 ? -6.881 12.582 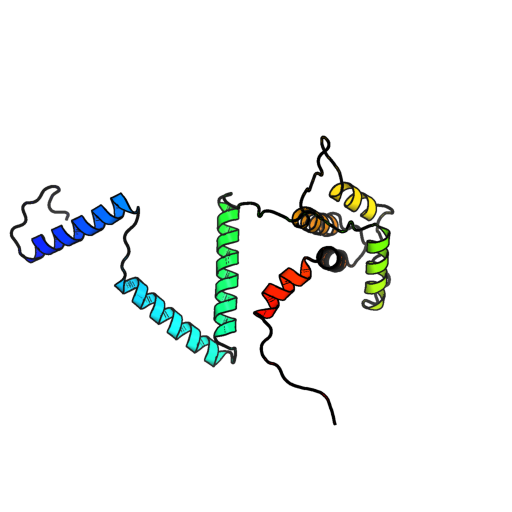3.936 1.00 69.06 95 PRO A N 1
ATOM 763 C CA . PRO A 1 95 ? -8.053 11.776 4.257 1.00 69.06 95 PRO A CA 1
ATOM 764 C C . PRO A 1 95 ? -9.249 12.675 4.600 1.00 69.06 95 PRO A C 1
ATOM 766 O O . PRO A 1 95 ? -9.138 13.568 5.438 1.00 69.06 95 PRO A O 1
ATOM 769 N N . ILE A 1 96 ? -10.391 12.422 3.961 1.00 72.38 96 ILE A N 1
ATOM 770 C CA . ILE A 1 96 ? -11.668 13.117 4.199 1.00 72.38 96 ILE A CA 1
ATOM 771 C C . ILE A 1 96 ? -12.497 12.347 5.236 1.00 72.38 96 ILE A C 1
ATOM 773 O O . ILE A 1 96 ? -13.179 12.943 6.066 1.00 72.38 96 ILE A O 1
ATOM 777 N N . TYR A 1 97 ? -12.412 11.017 5.207 1.00 75.81 97 TYR A N 1
ATOM 778 C CA . TYR A 1 97 ? -13.154 10.101 6.062 1.00 75.81 97 TYR A CA 1
ATOM 779 C C . TYR A 1 97 ? -12.219 9.347 7.013 1.00 75.81 97 TYR A C 1
ATOM 781 O O . TYR A 1 97 ? -11.149 8.870 6.623 1.00 75.81 97 TYR A O 1
ATOM 789 N N . ARG A 1 98 ? -12.659 9.217 8.269 1.00 79.94 98 ARG A N 1
ATOM 790 C CA . ARG A 1 98 ? -11.992 8.466 9.333 1.00 79.94 98 ARG A CA 1
ATOM 791 C C . ARG A 1 98 ? -12.825 7.231 9.657 1.00 79.94 98 ARG A C 1
ATOM 793 O O . ARG A 1 98 ? -13.963 7.374 10.083 1.00 79.94 98 ARG A O 1
ATOM 800 N N . ILE A 1 99 ? -12.232 6.051 9.495 1.00 82.44 99 ILE A N 1
ATOM 801 C CA . ILE A 1 99 ? -12.885 4.792 9.865 1.00 82.44 99 ILE A CA 1
ATOM 802 C C . ILE A 1 99 ? -12.946 4.657 11.389 1.00 82.44 99 ILE A C 1
ATOM 804 O O . ILE A 1 99 ? -11.953 4.922 12.081 1.00 82.44 99 ILE A O 1
ATOM 808 N N . THR A 1 100 ? -14.109 4.278 11.907 1.00 86.12 100 THR A N 1
ATOM 809 C CA . THR A 1 100 ? -14.335 4.032 13.333 1.00 86.12 100 THR A CA 1
ATOM 810 C C . THR A 1 100 ? -14.424 2.537 13.629 1.00 86.12 100 THR A C 1
ATOM 812 O O . THR A 1 100 ? -14.543 1.712 12.726 1.00 86.12 100 THR A O 1
ATOM 815 N N . TYR A 1 101 ? -14.358 2.175 14.910 1.00 84.69 101 TYR A N 1
ATOM 816 C CA . TYR A 1 101 ? -14.543 0.787 15.332 1.00 84.69 101 TYR A CA 1
ATOM 817 C C . TYR A 1 101 ? -15.935 0.248 14.962 1.00 84.69 101 TYR A C 1
ATOM 819 O O . TYR A 1 101 ? -16.065 -0.902 14.549 1.00 84.69 101 TYR A O 1
ATOM 827 N N . GLU A 1 102 ? -16.962 1.095 15.055 1.00 83.19 102 GLU A N 1
ATOM 828 C CA . GLU A 1 102 ? -18.340 0.756 14.689 1.00 83.19 102 GLU A CA 1
ATOM 829 C C . GLU A 1 102 ? -18.464 0.436 13.196 1.00 83.19 102 GLU A C 1
ATOM 831 O O . GLU A 1 102 ? -19.087 -0.562 12.841 1.00 83.19 102 GLU A O 1
ATOM 836 N N . ASP A 1 103 ? -17.796 1.212 12.334 1.00 83.06 103 ASP A N 1
ATOM 837 C CA . ASP A 1 103 ? -17.729 0.928 10.895 1.00 83.06 103 ASP A CA 1
ATOM 838 C C . ASP A 1 103 ? -17.081 -0.437 10.626 1.00 83.06 103 ASP A C 1
ATOM 840 O O . ASP A 1 103 ? -17.591 -1.229 9.833 1.00 83.06 103 ASP A O 1
ATOM 844 N N . CYS A 1 104 ? -15.975 -0.741 11.319 1.00 82.19 104 CYS A N 1
ATOM 845 C CA . CYS A 1 104 ? -15.302 -2.030 11.181 1.00 82.19 104 CYS A CA 1
ATOM 846 C C . CYS A 1 104 ? -16.217 -3.190 11.578 1.00 82.19 104 CYS A C 1
ATOM 848 O O . CYS A 1 104 ? -16.252 -4.201 10.881 1.00 82.19 104 CYS A O 1
ATOM 850 N N . ARG A 1 105 ? -16.957 -3.045 12.683 1.00 82.12 105 ARG A N 1
ATOM 851 C CA . ARG A 1 105 ? -17.893 -4.067 13.158 1.00 82.12 105 ARG A CA 1
ATOM 852 C C . ARG A 1 105 ? -19.027 -4.281 12.163 1.00 82.12 105 ARG A C 1
ATOM 854 O O . ARG A 1 105 ? -19.251 -5.409 11.751 1.00 82.12 105 ARG A O 1
ATOM 861 N N . HIS A 1 106 ? -19.656 -3.199 11.708 1.00 83.00 106 HIS A N 1
ATOM 862 C CA . HIS A 1 106 ? -20.751 -3.267 10.744 1.00 83.00 106 HIS A CA 1
ATOM 863 C C . HIS A 1 106 ? -20.334 -3.969 9.443 1.00 83.00 106 HIS A C 1
ATOM 865 O O . HIS A 1 106 ? -21.118 -4.715 8.860 1.00 83.00 106 HIS A O 1
ATOM 871 N N . MET A 1 107 ? -19.099 -3.764 8.974 1.00 78.81 107 MET A N 1
ATOM 872 C CA . MET A 1 107 ? -18.616 -4.484 7.796 1.00 78.81 107 MET A CA 1
ATOM 873 C C . MET A 1 107 ? -18.314 -5.957 8.075 1.00 78.81 107 MET A C 1
ATOM 875 O O . MET A 1 107 ? -18.578 -6.796 7.218 1.00 78.81 107 MET A O 1
ATOM 879 N N . VAL A 1 108 ? -17.759 -6.288 9.240 1.00 81.56 108 VAL A N 1
ATOM 880 C CA . VAL A 1 108 ? -17.543 -7.689 9.620 1.00 81.56 108 VAL A CA 1
ATOM 881 C C . VAL A 1 108 ? -18.875 -8.436 9.678 1.00 81.56 108 VAL A C 1
ATOM 883 O O . VAL A 1 108 ? -18.971 -9.501 9.071 1.00 81.56 108 VAL A O 1
ATOM 886 N N . ASP A 1 109 ? -19.896 -7.833 10.290 1.00 79.25 109 ASP A N 1
ATOM 887 C CA . ASP A 1 109 ? -21.252 -8.387 10.375 1.00 79.25 109 ASP A CA 1
ATOM 888 C C . ASP A 1 109 ? -21.850 -8.585 8.964 1.00 79.25 109 ASP A C 1
ATOM 890 O O . ASP A 1 109 ? -22.331 -9.663 8.626 1.00 79.25 109 ASP A O 1
ATOM 894 N N . ALA A 1 110 ? -21.715 -7.591 8.073 1.00 78.75 110 ALA A N 1
ATOM 895 C CA . ALA A 1 110 ? -22.180 -7.699 6.684 1.00 78.75 110 ALA A CA 1
ATOM 896 C C . ALA A 1 110 ? -21.451 -8.788 5.865 1.00 78.75 110 ALA A C 1
ATOM 898 O O . ALA A 1 110 ? -21.985 -9.299 4.878 1.00 78.75 110 ALA A O 1
ATOM 899 N N . MET A 1 111 ? -20.214 -9.133 6.235 1.00 72.62 111 MET A N 1
ATOM 900 C CA . MET A 1 111 ? -19.454 -10.212 5.602 1.00 72.62 111 MET A CA 1
ATOM 901 C C . MET A 1 111 ? -19.789 -11.589 6.189 1.00 72.62 111 MET A C 1
ATOM 903 O O . MET A 1 111 ? -19.735 -12.571 5.447 1.00 72.62 111 MET A O 1
ATOM 907 N N . GLU A 1 112 ? -20.126 -11.679 7.477 1.00 67.44 112 GLU A N 1
ATOM 908 C CA . GLU A 1 112 ? -20.511 -12.926 8.156 1.00 67.44 112 GLU A CA 1
ATOM 909 C C . GLU A 1 112 ? -21.707 -13.595 7.460 1.00 67.44 112 GLU A C 1
ATOM 911 O O . GLU A 1 112 ? -21.659 -14.790 7.163 1.00 67.44 112 GLU A O 1
ATOM 916 N N . ASP A 1 113 ? -22.697 -12.803 7.035 1.00 61.88 113 ASP A N 1
ATOM 917 C CA . ASP A 1 113 ? -23.860 -13.277 6.268 1.00 61.88 113 ASP A CA 1
ATOM 918 C C . ASP A 1 113 ? -23.472 -14.046 4.988 1.00 61.88 113 ASP A C 1
ATOM 920 O O . ASP A 1 113 ? -24.162 -14.974 4.560 1.00 61.88 113 ASP A O 1
ATOM 924 N N . SER A 1 114 ? -22.336 -13.695 4.378 1.00 62.75 114 SER A N 1
ATOM 925 C CA . SER A 1 114 ? -21.832 -14.319 3.146 1.00 62.75 114 SER A CA 1
ATOM 926 C C . SER A 1 114 ? -20.908 -15.518 3.393 1.00 62.75 114 SER A C 1
ATOM 928 O O . SER A 1 114 ? -20.665 -16.309 2.479 1.00 62.75 114 SER A O 1
ATOM 930 N N . PHE A 1 115 ? -20.370 -15.671 4.605 1.00 60.75 115 PHE A N 1
ATOM 931 C CA . PHE A 1 115 ? -19.397 -16.702 4.960 1.00 60.75 115 PHE A CA 1
ATOM 932 C C . PHE A 1 115 ? -19.869 -17.431 6.221 1.00 60.75 115 PHE A C 1
ATOM 934 O O . PHE A 1 115 ? -19.536 -17.038 7.329 1.00 60.75 115 PHE A O 1
ATOM 941 N N . HIS A 1 116 ? -20.632 -18.513 6.043 1.00 57.19 116 HIS A N 1
ATOM 942 C CA . HIS A 1 116 ? -21.231 -19.315 7.119 1.00 57.19 116 HIS A CA 1
ATOM 943 C C . HIS A 1 116 ? -20.183 -20.106 7.937 1.00 57.19 116 HIS A C 1
ATOM 945 O O . HIS A 1 116 ? -20.150 -21.338 7.888 1.00 57.19 116 HIS A O 1
ATOM 951 N N . SER A 1 117 ? -19.283 -19.432 8.654 1.00 59.94 117 SER A N 1
ATOM 952 C CA . SER A 1 117 ? -18.444 -20.060 9.675 1.00 59.94 117 SER A CA 1
ATOM 953 C C . SER A 1 117 ? -18.656 -19.397 11.031 1.00 59.94 117 SER A C 1
ATOM 955 O O . SER A 1 117 ? -18.482 -18.194 11.173 1.00 59.94 117 SER A O 1
ATOM 957 N N . ASP A 1 118 ? -18.935 -20.217 12.048 1.00 59.84 118 ASP A N 1
ATOM 958 C CA . ASP A 1 118 ? -19.258 -19.807 13.431 1.00 59.84 118 ASP A CA 1
ATOM 959 C C . ASP A 1 118 ? -18.149 -19.000 14.148 1.00 59.84 118 ASP A C 1
ATOM 961 O O . ASP A 1 118 ? -18.284 -18.616 15.308 1.00 59.84 118 ASP A O 1
ATOM 965 N N . VAL A 1 119 ? -17.002 -18.804 13.491 1.00 63.69 119 VAL A N 1
ATOM 966 C CA . VAL A 1 119 ? -15.783 -18.191 14.043 1.00 63.69 119 VAL A CA 1
ATOM 967 C C . VAL A 1 119 ? -15.308 -17.004 13.185 1.00 63.69 119 VAL A C 1
ATOM 969 O O . VAL A 1 119 ? -14.294 -16.367 13.491 1.00 63.69 119 VAL A O 1
ATOM 972 N N . PHE A 1 120 ? -16.014 -16.687 12.095 1.00 69.38 120 PHE A N 1
ATOM 973 C CA . PHE A 1 120 ? -15.678 -15.550 11.245 1.00 69.38 120 PHE A CA 1
ATOM 974 C C . PHE A 1 120 ? -15.899 -14.237 11.998 1.00 69.38 120 PHE A C 1
ATOM 976 O O . PHE A 1 120 ? -16.909 -14.064 12.662 1.00 69.38 120 PHE A O 1
ATOM 983 N N . GLY A 1 121 ? -14.944 -13.306 11.932 1.00 66.00 121 GLY A N 1
ATOM 984 C CA . GLY A 1 121 ? -15.158 -11.964 12.488 1.00 66.00 121 GLY A CA 1
ATOM 985 C C . GLY A 1 121 ? -15.125 -11.847 14.017 1.00 66.00 121 GLY A C 1
ATOM 986 O O . GLY A 1 121 ? -15.160 -10.736 14.543 1.00 66.00 121 GLY A O 1
ATOM 987 N N . VAL A 1 122 ? -14.969 -12.954 14.750 1.00 77.44 122 VAL A N 1
ATOM 988 C CA . VAL A 1 122 ? -14.858 -12.928 16.214 1.00 77.44 122 VAL A CA 1
ATOM 989 C C . VAL A 1 122 ? -13.487 -12.392 16.628 1.00 77.44 122 VAL A C 1
ATOM 991 O O . VAL A 1 122 ? -12.448 -12.959 16.280 1.00 77.44 122 VAL A O 1
ATOM 994 N N . GLU A 1 123 ? -13.464 -11.296 17.385 1.00 79.44 123 GLU A N 1
ATOM 995 C CA . GLU A 1 123 ? -12.230 -10.755 17.962 1.00 79.44 123 GLU A CA 1
ATOM 996 C C . GLU A 1 123 ? -11.608 -11.734 18.961 1.00 79.44 123 GLU A C 1
ATOM 998 O O . GLU A 1 123 ? -12.271 -12.207 19.885 1.00 79.44 123 GLU A O 1
ATOM 1003 N N . LYS A 1 124 ? -10.303 -11.998 18.820 1.00 79.75 124 LYS A N 1
ATOM 1004 C CA . LYS A 1 124 ? -9.560 -12.857 19.760 1.00 79.75 124 LYS A CA 1
ATOM 1005 C C . LYS A 1 124 ? -9.477 -12.249 21.156 1.00 79.75 124 LYS A C 1
ATOM 1007 O O . LYS A 1 124 ? -9.519 -12.963 22.151 1.00 79.75 124 LYS A O 1
ATOM 1012 N N . GLU A 1 125 ? -9.313 -10.933 21.214 1.00 80.06 125 GLU A N 1
ATOM 1013 C CA . GLU A 1 125 ? -9.177 -10.152 22.438 1.00 80.06 125 GLU A CA 1
ATOM 1014 C C . GLU A 1 125 ? -9.909 -8.825 22.245 1.00 80.06 125 GLU A C 1
ATOM 1016 O O . GLU A 1 125 ? -9.696 -8.142 21.240 1.00 80.06 125 GLU A O 1
ATOM 1021 N N . LYS A 1 126 ? -10.749 -8.456 23.220 1.00 75.94 126 LYS A N 1
ATOM 1022 C CA . LYS A 1 126 ? -11.511 -7.204 23.180 1.00 75.94 126 LYS A CA 1
ATOM 1023 C C . LYS A 1 126 ? -10.560 -6.012 23.093 1.00 75.94 126 LYS A C 1
ATOM 1025 O O . LYS A 1 126 ? -9.684 -5.864 23.943 1.00 75.94 126 LYS A O 1
ATOM 1030 N N . GLY A 1 127 ? -10.763 -5.162 22.088 1.00 81.56 127 GLY A N 1
ATOM 1031 C CA . GLY A 1 127 ? -10.017 -3.911 21.923 1.00 81.56 127 GLY A CA 1
ATOM 1032 C C . GLY A 1 127 ? -8.751 -4.023 21.069 1.00 81.56 127 GLY A C 1
ATOM 1033 O O . GLY A 1 127 ? -8.055 -3.024 20.891 1.00 81.56 127 GLY A O 1
ATOM 1034 N N . LYS A 1 128 ? -8.444 -5.187 20.471 1.00 84.06 128 LYS A N 1
ATOM 1035 C CA . LYS A 1 128 ? -7.323 -5.280 19.513 1.00 84.06 128 LYS A CA 1
ATOM 1036 C C . LYS A 1 128 ? -7.539 -4.421 18.275 1.00 84.06 128 LYS A C 1
ATOM 1038 O O . LYS A 1 128 ? -6.620 -3.732 17.843 1.00 84.06 128 LYS A O 1
ATOM 1043 N N . VAL A 1 129 ? -8.750 -4.435 17.723 1.00 84.31 129 VAL A N 1
ATOM 1044 C CA . VAL A 1 129 ? -9.097 -3.619 16.551 1.00 84.31 129 VAL A CA 1
ATOM 1045 C C . VAL A 1 129 ? -9.033 -2.130 16.902 1.00 84.31 129 VAL A C 1
ATOM 1047 O O . VAL A 1 129 ? -8.476 -1.345 16.140 1.00 84.31 129 VAL A O 1
ATOM 1050 N N . GLU A 1 130 ? -9.516 -1.740 18.084 1.00 85.88 130 GLU A N 1
ATOM 1051 C CA . GLU A 1 130 ? -9.390 -0.364 18.583 1.00 85.88 130 GLU A CA 1
ATOM 1052 C C . GLU A 1 130 ? -7.925 0.056 18.747 1.00 85.88 130 GLU A C 1
ATOM 1054 O O . GLU A 1 130 ? -7.563 1.164 18.358 1.00 85.88 130 GLU A O 1
ATOM 1059 N N . GLY A 1 131 ? -7.064 -0.836 19.250 1.00 86.06 131 GLY A N 1
ATOM 1060 C CA . GLY A 1 131 ? -5.623 -0.605 19.351 1.00 86.06 131 GLY A CA 1
ATOM 1061 C C . GLY A 1 131 ? -4.959 -0.384 17.990 1.00 86.06 131 GLY A C 1
ATOM 1062 O O . GLY A 1 131 ? -4.162 0.542 17.839 1.00 86.06 131 GLY A O 1
ATOM 1063 N N . ILE A 1 132 ? -5.335 -1.171 16.977 1.00 86.94 132 ILE A N 1
ATOM 1064 C CA . ILE A 1 132 ? -4.857 -0.996 15.597 1.00 86.94 132 ILE A CA 1
ATOM 1065 C C . ILE A 1 132 ? -5.311 0.357 15.041 1.00 86.94 132 ILE A C 1
ATOM 1067 O O . ILE A 1 132 ? -4.499 1.110 14.502 1.00 86.94 132 ILE A O 1
ATOM 1071 N N . LEU A 1 133 ? -6.588 0.712 15.210 1.00 86.12 133 LEU A N 1
ATOM 1072 C CA . LEU A 1 133 ? -7.107 2.011 14.779 1.00 86.12 133 LEU A CA 1
ATOM 1073 C C . LEU A 1 133 ? -6.399 3.163 15.504 1.00 86.12 133 LEU A C 1
ATOM 1075 O O . LEU A 1 133 ? -5.999 4.136 14.866 1.00 86.12 133 LEU A O 1
ATOM 1079 N N . ALA A 1 134 ? -6.178 3.048 16.812 1.00 86.62 134 ALA A N 1
ATOM 1080 C CA . ALA A 1 134 ? -5.441 4.037 17.589 1.00 86.62 134 ALA A CA 1
ATOM 1081 C C . ALA A 1 134 ? -4.002 4.202 17.079 1.00 86.62 134 ALA A C 1
ATOM 1083 O O . ALA A 1 134 ? -3.541 5.331 16.939 1.00 86.62 134 ALA A O 1
ATOM 1084 N N . ALA A 1 135 ? -3.321 3.108 16.726 1.00 86.56 135 ALA A N 1
ATOM 1085 C CA . ALA A 1 135 ? -1.976 3.143 16.154 1.00 86.56 135 ALA A CA 1
ATOM 1086 C C . ALA A 1 135 ? -1.936 3.782 14.753 1.00 86.56 135 ALA A C 1
ATOM 1088 O O . ALA A 1 135 ? -0.993 4.504 14.432 1.00 86.56 135 ALA A O 1
ATOM 1089 N N . VAL A 1 136 ? -2.956 3.566 13.916 1.00 86.12 136 VAL A N 1
ATOM 1090 C CA . VAL A 1 136 ? -3.058 4.203 12.587 1.00 86.12 136 VAL A CA 1
ATOM 1091 C C . VAL A 1 136 ? -3.353 5.702 12.703 1.00 86.12 136 VAL A C 1
ATOM 1093 O O . VAL A 1 136 ? -2.842 6.498 11.918 1.00 86.12 136 VAL A O 1
ATOM 1096 N N . TYR A 1 137 ? -4.156 6.114 13.683 1.00 84.56 137 TYR A N 1
ATOM 1097 C CA . TYR A 1 137 ? -4.530 7.518 13.889 1.00 84.56 137 TYR A CA 1
ATOM 1098 C C . TYR A 1 137 ? -3.686 8.236 14.951 1.00 84.56 137 TYR A C 1
ATOM 1100 O O . TYR A 1 137 ? -4.047 9.337 15.365 1.00 84.56 137 TYR A O 1
ATOM 1108 N N . GLN A 1 138 ? -2.575 7.644 15.395 1.00 84.88 138 GLN A N 1
ATOM 1109 C CA . GLN A 1 138 ? -1.706 8.269 16.389 1.00 84.88 138 GLN A CA 1
ATOM 1110 C C . GLN A 1 138 ? -0.998 9.502 15.813 1.00 84.88 138 GLN A C 1
ATOM 1112 O O . GLN A 1 138 ? -0.573 9.523 14.652 1.00 84.88 138 GLN A O 1
ATOM 1117 N N . SER A 1 139 ? -0.807 10.513 16.655 1.00 83.81 139 SER A N 1
ATOM 1118 C CA . SER A 1 139 ? -0.034 11.706 16.316 1.00 83.81 139 SER A CA 1
ATOM 1119 C C . SER A 1 139 ? 1.249 11.734 17.149 1.00 83.81 139 SER A C 1
ATOM 1121 O O . SER A 1 139 ? 1.214 11.598 18.371 1.00 83.81 139 SER A O 1
ATOM 1123 N N . ILE A 1 140 ? 2.392 11.925 16.492 1.00 73.50 140 ILE A N 1
ATOM 1124 C CA . ILE A 1 140 ? 3.717 11.999 17.115 1.00 73.50 140 ILE A CA 1
ATOM 1125 C C . ILE A 1 140 ? 4.246 13.426 16.904 1.00 73.50 140 ILE A C 1
ATOM 1127 O O . ILE A 1 140 ? 4.261 13.937 15.786 1.00 73.50 140 ILE A O 1
ATOM 1131 N N . PHE A 1 141 ? 4.642 14.104 17.988 1.00 70.19 141 PHE A N 1
ATOM 1132 C CA . PHE A 1 141 ? 5.104 15.506 17.974 1.00 70.19 141 PHE A CA 1
ATOM 1133 C C . PHE A 1 141 ? 4.137 16.493 17.282 1.00 70.19 141 PHE A C 1
ATOM 1135 O O . PHE A 1 141 ? 4.558 17.392 16.555 1.00 70.19 141 PHE A O 1
ATOM 1142 N N . GLY A 1 142 ? 2.826 16.323 17.494 1.00 73.12 142 GLY A N 1
ATOM 1143 C CA . GLY A 1 142 ? 1.797 17.219 16.946 1.00 73.12 142 GLY A CA 1
ATOM 1144 C C . GLY A 1 142 ? 1.529 17.056 15.445 1.00 73.12 142 GLY A C 1
ATOM 1145 O O . GLY A 1 142 ? 0.815 17.872 14.867 1.00 73.12 142 GLY A O 1
ATOM 1146 N N . LYS A 1 143 ? 2.082 16.016 14.807 1.00 74.62 143 LYS A N 1
ATOM 1147 C CA . LYS A 1 143 ? 1.780 15.622 13.426 1.00 74.62 143 LYS A CA 1
ATOM 1148 C C . LYS A 1 143 ? 1.255 14.191 13.405 1.00 74.62 143 LYS A C 1
ATOM 1150 O O . LYS A 1 143 ? 1.747 13.348 14.150 1.00 74.62 143 LYS A O 1
ATOM 1155 N N . ASP A 1 144 ? 0.272 13.915 12.553 1.00 81.12 144 ASP A N 1
ATOM 1156 C CA . ASP A 1 144 ? -0.186 12.543 12.315 1.00 81.12 144 ASP A CA 1
ATOM 1157 C C . ASP A 1 144 ? 0.995 11.670 11.881 1.00 81.12 144 ASP A C 1
ATOM 1159 O O . ASP A 1 144 ? 1.773 12.072 11.011 1.00 81.12 144 ASP A O 1
ATOM 1163 N N . ALA A 1 145 ? 1.118 10.475 12.467 1.00 81.81 145 ALA A N 1
ATOM 1164 C CA . ALA A 1 145 ? 2.153 9.513 12.087 1.00 81.81 145 ALA A CA 1
ATOM 1165 C C . ALA A 1 145 ? 2.070 9.155 10.593 1.00 81.81 145 ALA A C 1
ATOM 1167 O O . ALA A 1 145 ? 3.091 8.938 9.944 1.00 81.81 145 ALA A O 1
ATOM 1168 N N . TYR A 1 146 ? 0.852 9.170 10.048 1.00 83.44 146 TYR A N 1
ATOM 1169 C CA . TYR A 1 146 ? 0.555 8.922 8.643 1.00 83.44 146 TYR A CA 1
ATOM 1170 C C . TYR A 1 146 ? -0.281 10.083 8.093 1.00 83.44 146 TYR A C 1
ATOM 1172 O O . TYR A 1 146 ? -1.493 10.093 8.279 1.00 83.44 146 TYR A O 1
ATOM 1180 N N . PRO A 1 147 ? 0.320 11.101 7.458 1.00 80.50 147 PRO A N 1
ATOM 1181 C CA . PRO A 1 147 ? -0.412 12.287 7.011 1.00 80.50 147 PRO A CA 1
ATOM 1182 C C . PRO A 1 147 ? -1.316 12.039 5.796 1.00 80.50 147 PRO A C 1
ATOM 1184 O O . PRO A 1 147 ? -2.319 12.735 5.640 1.00 80.50 147 PRO A O 1
ATOM 1187 N N . SER A 1 148 ? -0.974 11.080 4.930 1.00 83.88 148 SER A N 1
ATOM 1188 C CA . SER A 1 148 ? -1.744 10.810 3.713 1.00 83.88 148 SER A CA 1
ATOM 1189 C C . SER A 1 148 ? -2.763 9.686 3.871 1.00 83.88 148 SER A C 1
ATOM 1191 O O . SER A 1 148 ? -2.624 8.787 4.702 1.00 83.88 148 SER A O 1
ATOM 1193 N N . LEU A 1 149 ? -3.794 9.735 3.031 1.00 83.81 149 LEU A N 1
ATOM 1194 C CA . LEU A 1 149 ? -4.824 8.715 2.913 1.00 83.81 149 LEU A CA 1
ATOM 1195 C C . LEU A 1 149 ? -4.219 7.349 2.577 1.00 83.81 149 LEU A C 1
ATOM 1197 O O . LEU A 1 149 ? -4.565 6.352 3.202 1.00 83.81 149 LEU A O 1
ATOM 1201 N N . GLU A 1 150 ? -3.314 7.313 1.604 1.00 82.75 150 GLU A N 1
ATOM 1202 C CA . GLU A 1 150 ? -2.676 6.099 1.106 1.00 82.75 150 GLU A CA 1
ATOM 1203 C C . GLU A 1 150 ? -1.815 5.451 2.194 1.00 82.75 150 GLU A C 1
ATOM 1205 O O . GLU A 1 150 ? -1.833 4.232 2.350 1.00 82.75 150 GLU A O 1
ATOM 1210 N N . GLU A 1 151 ? -1.122 6.255 3.007 1.00 82.44 151 GLU A N 1
ATOM 1211 C CA . GLU A 1 151 ? -0.377 5.752 4.163 1.00 82.44 151 GLU A CA 1
ATOM 1212 C C . GLU A 1 151 ? -1.299 5.194 5.239 1.00 82.44 151 GLU A C 1
ATOM 1214 O O . GLU A 1 151 ? -1.038 4.103 5.743 1.00 82.44 151 GLU A O 1
ATOM 1219 N N . LYS A 1 152 ? -2.382 5.902 5.582 1.00 86.88 152 LYS A N 1
ATOM 1220 C CA . LYS A 1 152 ? -3.356 5.398 6.560 1.00 86.88 152 LYS A CA 1
ATOM 1221 C C . LYS A 1 152 ? -3.974 4.085 6.075 1.00 86.88 152 LYS A C 1
ATOM 1223 O O . LYS A 1 152 ? -4.040 3.135 6.847 1.00 86.88 152 LYS A O 1
ATOM 1228 N N . ALA A 1 153 ? -4.333 3.997 4.794 1.00 86.69 153 ALA A N 1
ATOM 1229 C CA . ALA A 1 153 ? -4.891 2.792 4.185 1.00 86.69 153 ALA A CA 1
ATOM 1230 C C . ALA A 1 153 ? -3.893 1.621 4.202 1.00 86.69 153 ALA A C 1
ATOM 1232 O O . ALA A 1 153 ? -4.231 0.521 4.637 1.00 86.69 153 ALA A O 1
ATOM 1233 N N . ALA A 1 154 ? -2.650 1.850 3.766 1.00 87.50 154 ALA A N 1
ATOM 1234 C CA . ALA A 1 154 ? -1.624 0.812 3.706 1.00 87.50 154 ALA A CA 1
ATOM 1235 C C . ALA A 1 154 ? -1.248 0.288 5.100 1.00 87.50 154 ALA A C 1
ATOM 1237 O O . ALA A 1 154 ? -1.134 -0.923 5.292 1.00 87.50 154 ALA A O 1
ATOM 1238 N N . ASN A 1 155 ? -1.099 1.179 6.085 1.00 88.56 155 ASN A N 1
ATOM 1239 C CA . ASN A 1 155 ? -0.789 0.777 7.457 1.00 88.56 155 ASN A CA 1
ATOM 1240 C C . ASN A 1 155 ? -1.980 0.086 8.130 1.00 88.56 155 ASN A C 1
ATOM 1242 O O . ASN A 1 155 ? -1.774 -0.898 8.835 1.00 88.56 155 ASN A O 1
ATOM 1246 N N . LEU A 1 156 ? -3.217 0.522 7.858 1.00 88.12 156 LEU A N 1
ATOM 1247 C CA . LEU A 1 156 ? -4.421 -0.183 8.303 1.00 88.12 156 LEU A CA 1
ATOM 1248 C C . LEU A 1 156 ? -4.432 -1.627 7.785 1.00 88.12 156 LEU A C 1
ATOM 1250 O O . LEU A 1 156 ? -4.558 -2.559 8.574 1.00 88.12 156 LEU A O 1
ATOM 1254 N N . LEU A 1 157 ? -4.225 -1.826 6.480 1.00 88.06 157 LEU A N 1
ATOM 1255 C CA . LEU A 1 157 ? -4.143 -3.160 5.879 1.00 88.06 157 LEU A CA 1
ATOM 1256 C C . LEU A 1 157 ? -3.023 -4.000 6.513 1.00 88.06 157 LEU A C 1
ATOM 1258 O O . LEU A 1 157 ? -3.239 -5.162 6.859 1.00 88.06 157 LEU A O 1
ATOM 1262 N N . TYR A 1 158 ? -1.840 -3.411 6.694 1.00 88.62 158 TYR A N 1
ATOM 1263 C CA . TYR A 1 158 ? -0.685 -4.089 7.276 1.00 88.62 158 TYR A CA 1
ATOM 1264 C C . TYR A 1 158 ? -0.943 -4.559 8.712 1.00 88.62 158 TYR A C 1
ATOM 1266 O O . TYR A 1 158 ? -0.727 -5.735 9.003 1.00 88.62 158 TYR A O 1
ATOM 1274 N N . PHE A 1 159 ? -1.432 -3.687 9.598 1.00 88.75 159 PHE A N 1
ATOM 1275 C CA . PHE A 1 159 ? -1.687 -4.043 10.997 1.00 88.75 159 PHE A CA 1
ATOM 1276 C C . PHE A 1 159 ? -2.824 -5.059 11.135 1.00 88.75 159 PHE A C 1
ATOM 1278 O O . PHE A 1 159 ? -2.686 -6.034 11.869 1.00 88.75 159 PHE A O 1
ATOM 1285 N N . MET A 1 160 ? -3.900 -4.917 10.354 1.00 86.12 160 MET A N 1
ATOM 1286 C CA . MET A 1 160 ? -5.010 -5.878 10.362 1.00 86.12 160 MET A CA 1
ATOM 1287 C C . MET A 1 160 ? -4.584 -7.281 9.902 1.00 86.12 160 MET A C 1
ATOM 1289 O O . MET A 1 160 ? -5.129 -8.280 10.375 1.00 86.12 160 MET A O 1
ATOM 1293 N N . ILE A 1 161 ? -3.601 -7.381 9.001 1.00 85.75 161 ILE A N 1
ATOM 1294 C CA . ILE A 1 161 ? -3.027 -8.670 8.599 1.00 85.75 161 ILE A CA 1
ATOM 1295 C C . ILE A 1 161 ? -2.025 -9.169 9.639 1.00 85.75 161 ILE A C 1
ATOM 1297 O O . ILE A 1 161 ? -2.096 -10.334 10.007 1.00 85.75 161 ILE A O 1
ATOM 1301 N N . LYS A 1 162 ? -1.099 -8.325 10.103 1.00 85.94 162 LYS A N 1
ATOM 1302 C CA . LYS A 1 162 ? 0.004 -8.723 10.986 1.00 85.94 162 LYS A CA 1
ATOM 1303 C C . LYS A 1 162 ? -0.464 -9.135 12.376 1.00 85.94 162 LYS A C 1
ATOM 1305 O O . LYS A 1 162 ? -0.026 -10.162 12.887 1.00 85.94 162 LYS A O 1
ATOM 1310 N N . ASP A 1 163 ? -1.336 -8.339 12.982 1.00 83.88 163 ASP A N 1
ATOM 1311 C CA . ASP A 1 163 ? -1.728 -8.525 14.379 1.00 83.88 163 ASP A CA 1
ATOM 1312 C C . ASP A 1 163 ? -2.857 -9.556 14.525 1.00 83.88 163 ASP A C 1
ATOM 1314 O O . ASP A 1 163 ? -3.200 -9.953 15.640 1.00 83.88 163 ASP A O 1
ATOM 1318 N N . HIS A 1 164 ? -3.402 -10.029 13.394 1.00 83.25 164 HIS A N 1
ATOM 1319 C CA . HIS A 1 164 ? -4.443 -11.052 13.304 1.00 83.25 164 HIS A CA 1
ATOM 1320 C C . HIS A 1 164 ? -5.540 -10.886 14.378 1.00 83.25 164 HIS A C 1
ATOM 1322 O O . HIS A 1 164 ? -5.725 -11.803 15.196 1.00 83.25 164 HIS A O 1
ATOM 1328 N N . PRO A 1 165 ? -6.247 -9.735 14.404 1.00 83.25 165 PRO A N 1
ATOM 1329 C CA . PRO A 1 165 ? -7.154 -9.373 15.495 1.00 83.25 165 PRO A CA 1
ATOM 1330 C C . PRO A 1 165 ? -8.368 -10.306 15.603 1.00 83.25 165 PRO A C 1
ATOM 1332 O O . PRO A 1 165 ? -8.888 -10.511 16.700 1.00 83.25 165 PRO A O 1
ATOM 1335 N N . TYR A 1 166 ? -8.774 -10.921 14.490 1.00 83.94 166 TYR A N 1
ATOM 1336 C CA . TYR A 1 166 ? -9.890 -11.862 14.426 1.00 83.94 166 TYR A CA 1
ATOM 1337 C C . TYR A 1 166 ? -9.423 -13.321 14.471 1.00 83.94 166 TYR A C 1
ATOM 1339 O O . TYR A 1 166 ? -8.300 -13.654 14.075 1.00 83.94 166 TYR A O 1
ATOM 1347 N N . ALA A 1 167 ? -10.294 -14.203 14.955 1.00 78.88 167 ALA A N 1
ATOM 1348 C CA . ALA A 1 167 ? -10.077 -15.645 15.004 1.00 78.88 167 ALA A CA 1
ATOM 1349 C C . ALA A 1 167 ? -9.972 -16.250 13.594 1.00 78.88 167 ALA A C 1
ATOM 1351 O O . ALA A 1 167 ? -9.030 -16.995 13.323 1.00 78.88 167 ALA A O 1
ATOM 1352 N N . ASP A 1 168 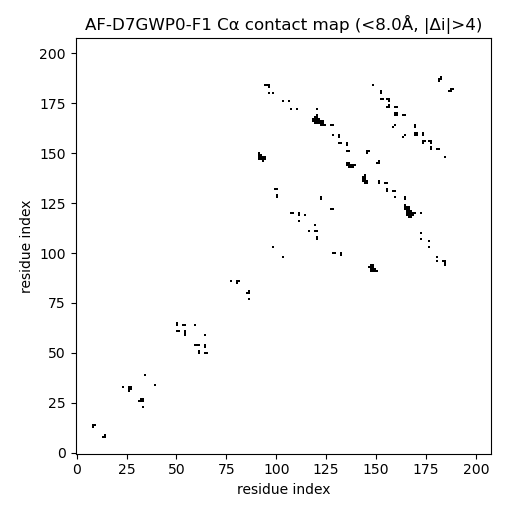? -10.856 -15.840 12.682 1.00 77.44 168 ASP A N 1
ATOM 1353 C CA . ASP A 1 168 ? -10.819 -16.178 11.259 1.00 77.44 168 ASP A CA 1
ATOM 1354 C C . ASP A 1 168 ? -11.170 -14.948 10.398 1.00 77.44 168 ASP A C 1
ATOM 1356 O O . ASP A 1 168 ? -11.701 -13.946 10.875 1.00 77.44 168 ASP A O 1
ATOM 1360 N N . GLY A 1 169 ? -10.814 -14.980 9.115 1.00 77.62 169 GLY A N 1
ATOM 1361 C CA . GLY A 1 169 ? -11.209 -13.960 8.147 1.00 77.62 169 GLY A CA 1
ATOM 1362 C C . GLY A 1 169 ? -10.284 -12.750 8.050 1.00 77.62 169 GLY A C 1
ATOM 1363 O O . GLY A 1 169 ? -10.489 -11.939 7.155 1.00 77.62 169 GLY A O 1
ATOM 1364 N N . CYS A 1 170 ? -9.220 -12.654 8.861 1.00 81.69 170 CYS A N 1
ATOM 1365 C CA . CYS A 1 170 ? -8.340 -11.472 8.935 1.00 81.69 170 CYS A CA 1
ATOM 1366 C C . CYS A 1 170 ? -7.923 -10.911 7.566 1.00 81.69 170 CYS A C 1
ATOM 1368 O O . CYS A 1 170 ? -8.029 -9.715 7.342 1.00 81.69 170 CYS A O 1
ATOM 1370 N N . LYS A 1 171 ? -7.492 -11.761 6.622 1.00 83.50 171 LYS A N 1
ATOM 1371 C CA . LYS A 1 171 ? -7.071 -11.313 5.278 1.00 83.50 171 LYS A CA 1
ATOM 1372 C C . LYS A 1 171 ? -8.226 -10.714 4.466 1.00 83.50 171 LYS A C 1
ATOM 1374 O O . LYS A 1 171 ? -8.038 -9.715 3.783 1.00 83.50 171 LYS A O 1
ATOM 1379 N N . ARG A 1 172 ? -9.408 -11.333 4.542 1.00 82.50 172 ARG A N 1
ATOM 1380 C CA . ARG A 1 172 ? -10.621 -10.920 3.817 1.00 82.50 172 ARG A CA 1
ATOM 1381 C C . ARG A 1 172 ? -11.202 -9.643 4.419 1.00 82.50 172 ARG A C 1
ATOM 1383 O O . ARG A 1 172 ? -11.499 -8.708 3.684 1.00 82.50 172 ARG A O 1
ATOM 1390 N N . ILE A 1 173 ? -11.283 -9.590 5.746 1.00 83.88 173 ILE A N 1
ATOM 1391 C CA . ILE A 1 173 ? -11.739 -8.420 6.499 1.00 83.88 173 ILE A CA 1
ATOM 1392 C C . ILE A 1 173 ? -10.781 -7.249 6.263 1.00 83.88 173 ILE A C 1
ATOM 1394 O O . ILE A 1 173 ? -11.224 -6.163 5.915 1.00 83.88 173 ILE A O 1
ATOM 1398 N N . ALA A 1 174 ? -9.464 -7.469 6.342 1.00 85.25 174 ALA A N 1
ATOM 1399 C CA . ALA A 1 174 ? -8.473 -6.425 6.087 1.00 85.25 174 ALA A CA 1
ATOM 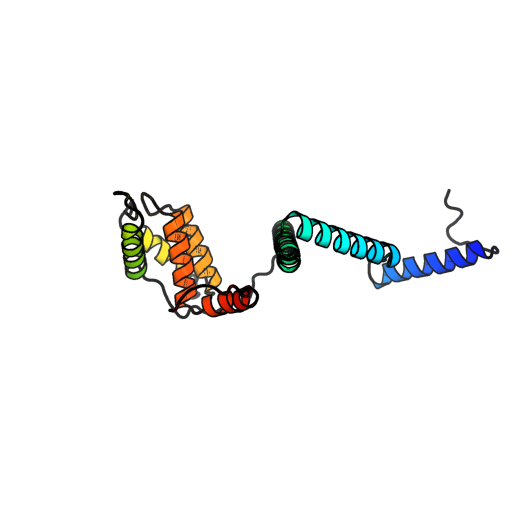1400 C C . ALA A 1 174 ? -8.543 -5.886 4.648 1.00 85.25 174 ALA A C 1
ATOM 1402 O O . ALA A 1 174 ? -8.484 -4.675 4.452 1.00 85.25 174 ALA A O 1
ATOM 1403 N N . ALA A 1 175 ? -8.709 -6.758 3.647 1.00 85.50 175 ALA A N 1
ATOM 1404 C CA . ALA A 1 175 ? -8.883 -6.336 2.257 1.00 85.50 175 ALA A CA 1
ATOM 1405 C C . ALA A 1 175 ? -10.183 -5.540 2.052 1.00 85.50 175 ALA A C 1
ATOM 1407 O O . ALA A 1 175 ? -10.177 -4.536 1.345 1.00 85.50 175 ALA A O 1
ATOM 1408 N N . SER A 1 176 ? -11.274 -5.949 2.699 1.00 84.50 176 SER A N 1
ATOM 1409 C CA . SER A 1 176 ? -12.569 -5.264 2.597 1.00 84.50 176 SER A CA 1
ATOM 1410 C C . SER A 1 176 ? -12.534 -3.902 3.298 1.00 84.50 176 SER A C 1
ATOM 1412 O O . SER A 1 176 ? -12.906 -2.905 2.691 1.00 84.50 176 SER A O 1
ATOM 1414 N N . LEU A 1 177 ? -11.942 -3.829 4.499 1.00 85.00 177 LEU A N 1
ATOM 1415 C CA . LEU A 1 177 ? -11.634 -2.583 5.224 1.00 85.00 177 LEU A CA 1
ATOM 1416 C C . LEU A 1 177 ? -10.797 -1.626 4.398 1.00 85.00 177 LEU A C 1
ATOM 1418 O O . LEU A 1 177 ? -11.095 -0.436 4.327 1.00 85.00 177 LEU A O 1
ATOM 1422 N N . PHE A 1 178 ? -9.765 -2.147 3.747 1.00 86.50 178 PHE A N 1
ATOM 1423 C CA . PHE A 1 178 ? -8.920 -1.357 2.873 1.00 86.50 178 PHE A CA 1
ATOM 1424 C C . PHE A 1 178 ? -9.706 -0.774 1.691 1.00 86.50 178 PHE A C 1
ATOM 1426 O O . PHE A 1 178 ? -9.580 0.415 1.401 1.00 86.50 178 PHE A O 1
ATOM 1433 N N . LEU A 1 179 ? -10.542 -1.581 1.033 1.00 82.88 179 LEU A N 1
ATOM 1434 C CA . LEU A 1 179 ? -11.352 -1.130 -0.098 1.00 82.88 179 LEU A CA 1
ATOM 1435 C C . LEU A 1 179 ? -12.424 -0.122 0.323 1.00 82.88 179 LEU A C 1
ATOM 1437 O O . LEU A 1 179 ? -12.522 0.931 -0.299 1.00 82.88 179 LEU A O 1
ATOM 1441 N N . GLU A 1 180 ? -13.179 -0.384 1.389 1.00 82.38 180 GLU A N 1
ATOM 1442 C CA . GLU A 1 180 ? -14.218 0.533 1.871 1.00 82.38 180 GLU A CA 1
ATOM 1443 C C . GLU A 1 180 ? -13.619 1.869 2.326 1.00 82.38 180 GLU A C 1
ATOM 1445 O O . GLU A 1 180 ? -14.142 2.938 2.006 1.00 82.38 180 GLU A O 1
ATOM 1450 N N . PHE A 1 181 ? -12.473 1.834 3.012 1.00 83.56 181 PHE A N 1
ATOM 1451 C CA . PHE A 1 181 ? -11.770 3.046 3.415 1.00 83.56 181 PHE A CA 1
ATOM 1452 C C . PHE A 1 181 ? -11.361 3.900 2.207 1.00 83.56 181 PHE A C 1
ATOM 1454 O O . PHE A 1 181 ? -11.495 5.126 2.245 1.00 83.56 181 PHE A O 1
ATOM 1461 N N . LEU A 1 182 ? -10.902 3.275 1.118 1.00 83.00 182 LEU A N 1
ATOM 1462 C CA . LEU A 1 182 ? -10.601 3.973 -0.133 1.00 83.00 182 LEU A CA 1
ATOM 1463 C C . LEU A 1 182 ? -11.865 4.461 -0.857 1.00 83.00 182 LEU A C 1
ATOM 1465 O O . LEU A 1 182 ? -11.829 5.529 -1.478 1.00 83.00 182 LEU A O 1
ATOM 1469 N N . ASP A 1 183 ? -12.967 3.711 -0.782 1.00 80.88 183 ASP A N 1
ATOM 1470 C CA . ASP A 1 183 ? -14.245 4.069 -1.405 1.00 80.88 183 ASP A CA 1
ATOM 1471 C C . ASP A 1 183 ? -14.841 5.319 -0.764 1.00 80.88 183 ASP A C 1
ATOM 1473 O O . ASP A 1 183 ? -15.070 6.328 -1.437 1.00 80.88 183 ASP A O 1
ATOM 1477 N N . LYS A 1 184 ? -14.967 5.306 0.567 1.00 78.19 184 LYS A N 1
ATOM 1478 C CA . LYS A 1 184 ? -15.501 6.423 1.357 1.00 78.19 184 LYS A CA 1
ATOM 1479 C C . LYS A 1 184 ? -14.648 7.684 1.246 1.00 78.19 184 LYS A C 1
ATOM 1481 O O . LYS A 1 184 ? -15.169 8.794 1.318 1.00 78.19 184 LYS A O 1
ATOM 1486 N N . ASN A 1 185 ? -13.348 7.542 0.994 1.00 75.00 185 ASN A N 1
ATOM 1487 C CA . ASN A 1 185 ? -12.457 8.669 0.722 1.00 75.00 185 ASN A CA 1
ATOM 1488 C C . ASN A 1 185 ? -12.453 9.124 -0.751 1.00 75.00 185 ASN A C 1
ATOM 1490 O O . ASN A 1 185 ? -11.590 9.906 -1.150 1.00 75.00 185 ASN A O 1
ATOM 1494 N N . SER A 1 186 ? -13.408 8.667 -1.573 1.00 66.06 186 SER A N 1
ATOM 1495 C CA . SER A 1 186 ? -13.528 9.018 -2.997 1.00 66.06 186 SER A CA 1
ATOM 1496 C C . SER A 1 186 ? -12.262 8.723 -3.818 1.00 66.06 186 SER A C 1
ATOM 1498 O O . SER A 1 186 ? -12.047 9.298 -4.889 1.00 66.06 186 SER A O 1
ATOM 1500 N N . PHE A 1 187 ? -11.430 7.784 -3.364 1.00 57.62 187 PHE A N 1
ATOM 1501 C CA . PHE A 1 187 ? -10.253 7.341 -4.106 1.00 57.62 187 PHE A CA 1
ATOM 1502 C C . PHE A 1 187 ? -10.625 6.286 -5.159 1.00 57.62 187 PHE A C 1
ATOM 1504 O O . PHE A 1 187 ? -10.001 6.205 -6.222 1.00 57.62 187 PHE A O 1
ATOM 1511 N N . ILE A 1 188 ? -11.708 5.535 -4.931 1.00 46.31 188 ILE A N 1
ATOM 1512 C CA . ILE A 1 188 ? -12.237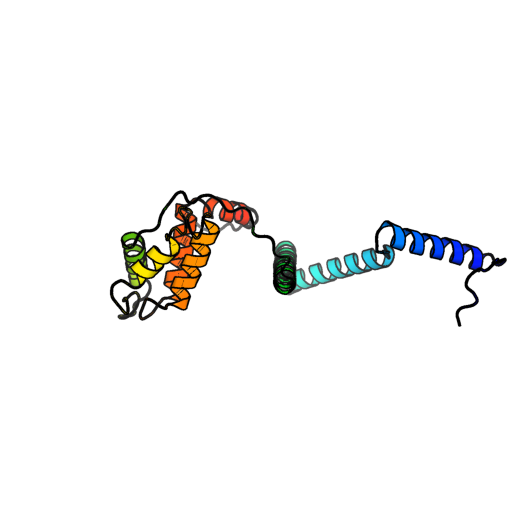 4.569 -5.900 1.00 46.31 188 ILE A CA 1
ATOM 1513 C C . ILE A 1 188 ? -12.746 5.205 -7.200 1.00 46.31 188 ILE A C 1
ATOM 1515 O O . ILE A 1 188 ? -12.461 4.624 -8.243 1.00 46.31 188 ILE A O 1
ATOM 1519 N N . PRO A 1 189 ? -13.377 6.397 -7.259 1.00 44.16 189 PRO A N 1
ATOM 1520 C CA . PRO A 1 189 ? -13.635 7.049 -8.545 1.00 44.16 189 PRO A CA 1
ATOM 1521 C C . PRO A 1 189 ? -12.359 7.307 -9.370 1.00 44.16 189 PRO A C 1
ATOM 1523 O O . PRO A 1 189 ? -12.428 7.359 -10.599 1.00 44.16 189 PRO A O 1
ATOM 1526 N N . ARG A 1 190 ? -11.181 7.411 -8.732 1.00 39.31 190 ARG A N 1
ATOM 1527 C CA . ARG A 1 190 ? -9.881 7.521 -9.413 1.00 39.31 190 ARG A CA 1
ATOM 1528 C C . ARG A 1 190 ? -9.352 6.157 -9.864 1.00 39.31 190 ARG A C 1
ATOM 1530 O O . ARG A 1 190 ? -8.886 6.074 -10.994 1.00 39.31 190 ARG A O 1
ATOM 1537 N N . LEU A 1 191 ? -9.532 5.094 -9.071 1.00 41.22 191 LEU A N 1
ATOM 1538 C CA . LEU A 1 191 ? -9.281 3.707 -9.504 1.00 41.22 191 LEU A CA 1
ATOM 1539 C C . LEU A 1 191 ? -10.212 3.295 -10.659 1.00 41.22 191 LEU A C 1
ATOM 1541 O O . LEU A 1 191 ? -9.745 2.727 -11.639 1.00 41.22 191 LEU A O 1
ATOM 1545 N N . ARG A 1 192 ? -11.491 3.695 -10.624 1.00 33.06 192 ARG A N 1
ATOM 1546 C CA . ARG A 1 192 ? -12.481 3.505 -11.696 1.00 33.06 192 ARG A CA 1
ATOM 1547 C C . ARG A 1 192 ? -12.186 4.323 -12.949 1.00 33.06 192 ARG A C 1
ATOM 1549 O O . ARG A 1 192 ? -12.535 3.865 -14.026 1.00 33.06 192 ARG A O 1
ATOM 1556 N N . LYS A 1 193 ? -11.541 5.493 -12.866 1.00 30.86 193 LYS A N 1
ATOM 1557 C CA . LYS A 1 193 ? -11.068 6.212 -14.068 1.00 30.86 193 LYS A CA 1
ATOM 1558 C C . LYS A 1 193 ? -9.840 5.556 -14.690 1.00 30.86 193 LYS A C 1
ATOM 1560 O O . LYS A 1 193 ? -9.703 5.597 -15.910 1.00 30.86 193 LYS A O 1
ATOM 1565 N N . THR A 1 194 ? -9.010 4.875 -13.901 1.00 35.47 194 THR A N 1
ATOM 1566 C CA . THR A 1 194 ? -8.022 3.943 -14.450 1.00 35.47 194 THR A CA 1
ATOM 1567 C C . THR A 1 194 ? -8.728 2.743 -15.081 1.00 35.47 194 THR A C 1
ATOM 1569 O O . THR A 1 194 ? -8.371 2.393 -16.195 1.00 35.47 194 THR A O 1
ATOM 1572 N N . THR A 1 195 ? -9.794 2.201 -14.470 1.00 32.88 195 THR A N 1
ATOM 1573 C CA . THR A 1 195 ? -10.621 1.083 -14.984 1.00 32.88 195 THR A CA 1
ATOM 1574 C C . THR A 1 195 ? -11.603 1.459 -16.112 1.00 32.88 195 THR A C 1
ATOM 1576 O O . THR A 1 195 ? -12.065 0.582 -16.825 1.00 32.88 195 THR A O 1
ATOM 1579 N N . GLN A 1 196 ? -11.898 2.732 -16.393 1.00 29.69 196 GLN A N 1
ATOM 1580 C CA . GLN A 1 196 ? -12.637 3.116 -17.612 1.00 29.69 196 GLN A CA 1
ATOM 1581 C C . GLN A 1 196 ? -11.761 3.060 -18.873 1.00 29.69 196 GLN A C 1
ATOM 1583 O O . GLN A 1 196 ? -12.273 3.145 -19.984 1.00 29.69 196 GLN A O 1
ATOM 1588 N N . ARG A 1 197 ? -10.456 2.796 -18.717 1.00 32.28 197 ARG A N 1
ATOM 1589 C CA . ARG A 1 197 ? -9.594 2.247 -19.775 1.00 32.28 197 ARG A CA 1
ATOM 1590 C C . ARG A 1 197 ? -9.681 0.706 -19.877 1.00 32.28 197 ARG A C 1
ATOM 1592 O O . ARG A 1 197 ? -8.990 0.120 -20.702 1.00 32.28 197 ARG A O 1
ATOM 1599 N N . TRP A 1 198 ? -10.520 0.068 -19.053 1.00 33.59 198 TRP A N 1
ATOM 1600 C CA . TRP A 1 198 ? -10.671 -1.385 -18.862 1.00 33.59 198 TRP A CA 1
ATOM 1601 C C . TRP A 1 198 ? -12.130 -1.887 -18.901 1.00 33.59 198 TRP A C 1
ATOM 1603 O O . TRP A 1 198 ? -12.397 -2.980 -18.416 1.00 33.59 198 TRP A O 1
ATOM 1613 N N . ASN A 1 199 ? -13.074 -1.155 -19.499 1.00 26.77 199 ASN A N 1
ATOM 1614 C CA . ASN A 1 199 ? -14.336 -1.769 -19.927 1.00 26.77 199 ASN A CA 1
ATOM 1615 C C . ASN A 1 199 ? -14.324 -1.917 -21.446 1.00 26.77 199 ASN A C 1
ATOM 1617 O O . ASN A 1 199 ? -14.633 -0.987 -22.191 1.00 26.77 199 ASN A O 1
ATOM 1621 N N . LEU A 1 200 ? -13.928 -3.118 -21.868 1.00 33.97 200 LEU A N 1
ATOM 1622 C CA . LEU A 1 200 ? -14.277 -3.685 -23.159 1.00 33.97 200 LEU A CA 1
ATOM 1623 C C . LEU A 1 200 ? -15.797 -3.682 -23.314 1.00 33.97 200 LEU A C 1
ATOM 1625 O O . LEU A 1 200 ? -16.546 -3.906 -22.361 1.00 33.97 200 LEU A O 1
ATOM 1629 N N . GLY A 1 201 ? -16.236 -3.440 -24.546 1.00 36.72 201 GLY A N 1
ATOM 1630 C CA . GLY A 1 201 ? -17.598 -3.723 -24.950 1.00 36.72 201 GLY A CA 1
ATOM 1631 C C . GLY A 1 201 ? -17.915 -5.190 -24.681 1.00 36.72 201 GLY A C 1
ATOM 1632 O O . GLY A 1 201 ? -17.344 -6.081 -25.297 1.00 36.72 201 GLY A O 1
ATOM 1633 N N . GLY A 1 202 ? -18.858 -5.420 -23.781 1.00 31.11 202 GLY A N 1
ATOM 1634 C CA . GLY A 1 202 ? -19.483 -6.709 -23.543 1.00 31.11 202 GLY A CA 1
ATOM 1635 C C . GLY A 1 202 ? -20.975 -6.475 -23.415 1.00 31.11 202 GLY A C 1
ATOM 1636 O O . GLY A 1 202 ? -21.465 -6.150 -22.342 1.00 31.11 202 GLY A O 1
ATOM 1637 N N . ARG A 1 203 ? -21.665 -6.547 -24.557 1.00 34.66 203 ARG A N 1
ATOM 1638 C CA . ARG A 1 203 ? -23.123 -6.694 -24.645 1.00 34.66 203 ARG A CA 1
ATOM 1639 C C . ARG A 1 203 ? -23.551 -8.040 -24.050 1.00 34.66 203 ARG A C 1
ATOM 1641 O O . ARG A 1 203 ? -22.735 -8.958 -24.056 1.00 34.66 203 ARG A O 1
ATOM 1648 N N . TYR A 1 204 ? -24.852 -8.123 -23.739 1.00 30.81 204 TYR A N 1
ATOM 1649 C CA . TYR A 1 204 ? -25.670 -9.261 -23.272 1.00 30.81 204 TYR A CA 1
ATOM 1650 C C . TYR A 1 204 ? -25.801 -9.338 -21.743 1.00 30.81 204 TYR A C 1
ATOM 1652 O O . TYR A 1 204 ? -24.790 -9.365 -21.058 1.00 30.81 204 TYR A O 1
ATOM 1660 N N . VAL A 1 205 ? -26.989 -9.353 -21.126 1.00 31.73 205 VAL A N 1
ATOM 1661 C CA . VAL A 1 205 ? -28.399 -9.602 -21.529 1.00 31.73 205 VAL A CA 1
ATOM 1662 C C . VAL A 1 205 ? -29.253 -8.733 -20.562 1.00 31.73 205 VAL A C 1
ATOM 1664 O O . VAL A 1 205 ? -28.788 -8.465 -19.459 1.00 31.73 205 VAL A O 1
ATOM 1667 N N . ASP A 1 206 ? -30.333 -8.057 -20.957 1.00 29.77 206 ASP A N 1
ATOM 1668 C CA . ASP A 1 206 ? -31.720 -8.544 -20.863 1.00 29.77 206 ASP A CA 1
ATOM 1669 C C . ASP A 1 206 ? -32.666 -7.491 -21.460 1.00 29.77 206 ASP A C 1
ATOM 1671 O O . ASP A 1 206 ? -32.493 -6.304 -21.196 1.00 29.77 206 ASP A O 1
ATOM 1675 N N . ASP A 1 207 ? -33.605 -7.929 -22.307 1.00 28.70 207 ASP A N 1
ATOM 1676 C CA . ASP A 1 207 ? -35.039 -7.601 -22.216 1.00 28.70 207 ASP A CA 1
ATOM 1677 C C . ASP A 1 207 ? -35.796 -8.088 -23.472 1.00 28.70 207 ASP A C 1
ATOM 1679 O O . ASP A 1 207 ? -35.469 -7.685 -24.585 1.00 28.70 207 ASP A O 1
ATOM 1683 N N . CYS A 1 208 ? -36.801 -8.943 -23.222 1.00 35.03 208 CYS A N 1
ATOM 1684 C CA . CYS A 1 208 ? -38.032 -9.237 -23.987 1.00 35.03 208 CYS A CA 1
ATOM 1685 C C . CYS A 1 208 ? -37.975 -9.510 -25.505 1.00 35.03 208 CYS A C 1
ATOM 1687 O O . CYS A 1 208 ? -37.727 -8.581 -26.303 1.00 35.03 208 CYS A O 1
#

pLDDT: mean 73.23, std 16.14, range [26.77, 88.75]

Sequence (208 aa):
MILSVGYRVNSKRGIAFRRWANNVLKQYIIQGYAINEKRLAALQKTIDIQTRMLACTLNVEESDILRAVNLYTDALVLLDQYDHQTLEKPKGNQPIYRITYEDCRHMVDAMEDSFHSDVFGVEKEKGKVEGILAAVYQSIFGKDAYPSLEEKAANLLYFMIKDHPYADGCKRIAASLFLEFLDKNSFIPRLRKTTQRWNLGGRYVDDC